Protein 1J72 (pdb70)

Nearest PDB structures (foldseek):
  1j72-assembly1_A  TM=1.003E+00  e=3.604E-77  Homo sapiens
  5a1k-assembly2_B  TM=3.185E-01  e=2.369E-41  Homo sapiens
  2fgh-assembly1_A  TM=3.179E-01  e=1.550E-40  Equus caballus
  6jeg-assembly1_A  TM=3.210E-01  e=2.517E-40  Homo sapiens
  6jeg-assembly1_B  TM=3.141E-01  e=1.750E-40  Homo sapiens

Secondary structure (DSSP, 8-state):
---STTSSSEEEEEEE-SSSEEEP-TTTTTEEETTSEEEEEEE-SSS-EEEEEEE-TTS-HHHHHHHHHHHHHHHHHTTT-SEEEEEETTS--HHHHTT-SS--EEE-SS--TT---------EEEEEEEEE-SSS-EEEEE-SSGGG-BTTSEEEEEETTEEEEEE-TT--HHHHHHHHHHHHHHHTTS--SS-EEEEEETT---HHHHHHH-S--PPB-S--SS--TTSSSSS---EEEEEE-TTSS-EEEEEE-SSSBPGGG--TTSEEEEE-GGGSEEEEEE-TT--HHHHHHHHHHHHHHHHHHT--TT-EEEEEETT---TTT--BSTT--

Radius of gyration: 30.31 Å; Cα contacts (8 Å, |Δi|>4): 610; chains: 1; bounding box: 38×75×76 Å

InterPro domains:
  IPR007122 Villin/Gelsolin [PR00597] (38-54)
  IPR007122 Villin/Gelsolin [PR00597] (60-78)
  IPR007122 Villin/Gelsolin [PR00597] (93-113)
  IPR007122 Villin/Gelsolin [PR00597] (148-168)
  IPR007122 Villin/Gelsolin [PR00597] (213-232)
  IPR007122 Villin/Gelsolin [PTHR11977] (12-347)
  IPR007122 Villin/Gelsolin [SM00262] (19-113)
  IPR007122 Villin/Gelsolin [SM00262] (135-227)
  IPR007122 Villin/Gelsolin [SM00262] (252-347)
  IPR007123 Gelsolin-like domain [PF00626] (30-107)
  IPR007123 Gelsolin-like domain [PF00626] (147-221)
  IPR007123 Gelsolin-like domain [PF00626] (267-340)
  IPR029006 ADF-H/Gelsolin-like domain superfamily [G3DSA:3.40.20.10] (1-119)
  IPR029006 ADF-H/Gelsolin-like domain superfamily [G3DSA:3.40.20.10] (133-238)
  IPR029006 ADF-H/Gelsolin-like domain superfamily [G3DSA:3.40.20.10] (241-348)

Foldseek 3Di:
DAVPCLLPAAKWKFWCDQLDTHTDDPVPPQEEELQTKMWMWGDRNVGAIATEIEHRPNHDVCSSVSSVVVSCVVCVVVPVRYDYYYAYPPRGDPVVQVSPPVGHHYHYDDDDPPDDDDDDADAAEKWKWWWDDPPDIDTDTDFLELQPDAQATWMWICRDQEIETEHHPNYDPSRLVVSQVVRVCCCPVVDHDGHDYYYHYHPRDDPVSCVRHNDDDDHHHDDDDDDPVPDVAPDAWKWKWKWDCVVVGTYIGGNHGDQAAAPVPDDQQTKMWTDPLAPAAIEIEHHPNYDDVRRVVSVVVSQVCCVVVVRPNPGDYHYAYPPRDDPVNNSHDPPPD

Structure (mmCIF, N/CA/C/O backbone):
data_1J72
#
_entry.id   1J72
#
_cell.length_a   206.623
_cell.length_b   206.623
_cell.length_c   56.174
_cell.angle_alpha   90.00
_cell.angle_beta   90.00
_cell.angle_gamma   120.00
#
_symmetry.space_group_name_H-M   'P 63 2 2'
#
loop_
_entity.id
_entity.type
_entity.pdbx_description
1 polymer 'Macrophage capping protein'
2 water water
#
loop_
_atom_site.group_PDB
_atom_site.id
_atom_site.type_symbol
_atom_site.label_atom_id
_atom_site.label_alt_id
_atom_site.label_comp_id
_atom_site.label_asym_id
_atom_site.label_entity_id
_atom_site.label_seq_id
_atom_site.pdbx_PDB_ins_code
_atom_site.Cartn_x
_atom_site.Cartn_y
_atom_site.Cartn_z
_atom_site.occupancy
_atom_site.B_iso_or_equiv
_atom_site.auth_seq_id
_atom_site.auth_comp_id
_atom_site.auth_asym_id
_atom_site.auth_atom_id
_atom_site.pdbx_PDB_model_num
ATOM 1 N N . PRO A 1 11 ? -48.073 85.095 -7.403 1.00 94.65 11 PRO A N 1
ATOM 2 C CA . PRO A 1 11 ? -47.228 85.296 -6.245 1.00 90.44 11 PRO A CA 1
ATOM 3 C C . PRO A 1 11 ? -45.880 85.736 -6.651 1.00 92.60 11 PRO A C 1
ATOM 4 O O . PRO A 1 11 ? -44.973 85.853 -5.781 1.00 88.14 11 PRO A O 1
ATOM 8 N N . PHE A 1 12 ? -45.885 86.022 -7.964 1.00 98.11 12 PHE A N 1
ATOM 9 C CA . PHE A 1 12 ? -44.519 86.391 -8.360 1.00 100.44 12 PHE A CA 1
ATOM 10 C C . PHE A 1 12 ? -44.489 87.870 -8.689 1.00 109.05 12 PHE A C 1
ATOM 11 O O . PHE A 1 12 ? -45.566 88.469 -8.866 1.00 110.56 12 PHE A O 1
ATOM 19 N N . PRO A 1 13 ? -43.271 88.490 -8.774 1.00 113.65 13 PRO A N 1
ATOM 20 C CA . PRO A 1 13 ? -43.226 89.929 -9.107 1.00 113.13 13 PRO A CA 1
ATOM 21 C C . PRO A 1 13 ? -43.998 90.253 -10.427 1.00 113.65 13 PRO A C 1
ATOM 22 O O . PRO A 1 13 ? -43.970 91.417 -10.893 1.00 113.65 13 PRO A O 1
ATOM 26 N N . GLY A 1 14 ? -44.667 89.231 -11.010 1.00 113.65 14 GLY A N 1
ATOM 27 C CA . GLY A 1 14 ? -45.506 89.364 -12.212 1.00 112.72 14 GLY A CA 1
ATOM 28 C C . GLY A 1 14 ? -44.965 89.662 -13.621 1.00 111.28 14 GLY A C 1
ATOM 29 O O . GLY A 1 14 ? -45.439 89.075 -14.608 1.00 106.61 14 GLY A O 1
ATOM 30 N N . SER A 1 15 ? -44.005 90.590 -13.718 1.00 106.13 15 SER A N 1
ATOM 31 C CA . SER A 1 15 ? -43.393 91.001 -14.995 1.00 102.84 15 SER A CA 1
ATOM 32 C C . SER A 1 15 ? -42.415 89.948 -15.529 1.00 101.46 15 SER A C 1
ATOM 33 O O . SER A 1 15 ? -41.457 90.260 -16.233 1.00 97.67 15 SER A O 1
ATOM 36 N N . VAL A 1 16 ? -42.696 88.697 -15.187 1.00 103.25 16 VAL A N 1
ATOM 37 C CA . VAL A 1 16 ? -41.880 87.557 -15.577 1.00 104.65 16 VAL A CA 1
ATOM 38 C C . VAL A 1 16 ? -41.875 87.308 -17.083 1.00 108.94 16 VAL A C 1
ATOM 39 O O . VAL A 1 16 ? -40.876 86.840 -17.627 1.00 113.27 16 VAL A O 1
ATOM 43 N N . GLN A 1 17 ? -42.998 87.594 -17.749 1.00 113.65 17 GLN A N 1
ATOM 44 C CA . GLN A 1 17 ? -43.085 87.410 -19.195 1.00 113.65 17 GLN A CA 1
ATOM 45 C C . GLN A 1 17 ? -42.019 88.319 -19.820 1.00 113.65 17 GLN A C 1
ATOM 46 O O . GLN A 1 17 ? -41.396 87.935 -20.814 1.00 113.65 17 GLN A O 1
ATOM 48 N N . ASP A 1 18 ? -41.796 89.496 -19.208 1.00 109.60 18 ASP A N 1
ATOM 49 C CA . ASP A 1 18 ? -40.792 90.457 -19.682 1.00 105.32 18 ASP A CA 1
ATOM 50 C C . ASP A 1 18 ? -39.553 89.689 -20.184 1.00 105.81 18 ASP A C 1
ATOM 51 O O . ASP A 1 18 ? -39.265 88.557 -19.766 1.00 112.57 18 ASP A O 1
ATOM 53 N N . PRO A 1 19 ? -38.802 90.294 -21.093 1.00 103.46 19 PRO A N 1
ATOM 54 C CA . PRO A 1 19 ? -37.612 89.650 -21.652 1.00 101.56 19 PRO A CA 1
ATOM 55 C C . PRO A 1 19 ? -36.460 89.348 -20.731 1.00 92.89 19 PRO A C 1
ATOM 56 O O . PRO A 1 19 ? -36.288 89.990 -19.686 1.00 89.70 19 PRO A O 1
ATOM 60 N N . GLY A 1 20 ? -35.675 88.358 -21.136 1.00 88.54 20 GLY A N 1
ATOM 61 C CA . GLY A 1 20 ? -34.471 88.031 -20.403 1.00 92.48 20 GLY A CA 1
ATOM 62 C C . GLY A 1 20 ? -34.405 86.915 -19.379 1.00 95.54 20 GLY A C 1
ATOM 63 O O . GLY A 1 20 ? -35.023 85.858 -19.508 1.00 97.55 20 GLY A O 1
ATOM 64 N N . LEU A 1 21 ? -33.587 87.197 -18.364 1.00 98.96 21 LEU A N 1
ATOM 65 C CA . LEU A 1 21 ? -33.314 86.303 -17.238 1.00 92.54 21 LEU A CA 1
ATOM 66 C C . LEU A 1 21 ? -33.863 86.897 -15.945 1.00 87.50 21 LEU A C 1
ATOM 67 O O . LEU A 1 21 ? -33.685 88.094 -15.668 1.00 82.09 21 LEU A O 1
ATOM 72 N N . HIS A 1 22 ? -34.529 86.044 -15.168 1.00 87.01 22 HIS A N 1
ATOM 73 C CA . HIS A 1 22 ? -35.099 86.450 -13.886 1.00 80.81 22 HIS A CA 1
ATOM 74 C C . HIS A 1 22 ? -34.598 85.499 -12.820 1.00 77.97 22 HIS A C 1
ATOM 75 O O . HIS A 1 22 ? -34.547 84.273 -13.035 1.00 71.93 22 HIS A O 1
ATOM 82 N N . VAL A 1 23 ? -34.218 86.080 -11.678 1.00 72.05 23 VAL A N 1
ATOM 83 C CA . VAL A 1 23 ? -33.712 85.302 -10.549 1.00 73.11 23 VAL A CA 1
ATOM 84 C C . VAL A 1 23 ? -34.458 85.654 -9.270 1.00 74.21 23 VAL A C 1
ATOM 85 O O . VAL A 1 23 ? -34.729 86.831 -8.987 1.00 80.01 23 VAL A O 1
ATOM 89 N N . TRP A 1 24 ? -34.799 84.605 -8.528 1.00 71.06 24 TRP A N 1
ATOM 90 C CA . TRP A 1 24 ? -35.498 84.732 -7.264 1.00 62.45 24 TRP A CA 1
ATOM 91 C C . TRP A 1 24 ? -34.929 83.744 -6.256 1.00 64.62 24 TRP A C 1
ATOM 92 O O . TRP A 1 24 ? -34.657 82.578 -6.561 1.00 54.61 24 TRP A O 1
ATOM 103 N N . ARG A 1 25 ? -34.778 84.226 -5.038 1.00 63.05 25 ARG A N 1
ATOM 104 C CA . ARG A 1 25 ? -34.302 83.392 -3.960 1.00 58.84 25 ARG A CA 1
ATOM 105 C C . ARG A 1 25 ? -35.539 83.013 -3.162 1.00 51.68 25 ARG A C 1
ATOM 106 O O . ARG A 1 25 ? -36.208 83.896 -2.624 1.00 41.90 25 ARG A O 1
ATOM 114 N N . VAL A 1 26 ? -35.888 81.727 -3.117 1.00 48.09 26 VAL A N 1
ATOM 115 C CA . VAL A 1 26 ? -37.048 81.292 -2.305 1.00 55.77 26 VAL A CA 1
ATOM 116 C C . VAL A 1 26 ? -36.678 81.624 -0.842 1.00 61.78 26 VAL A C 1
ATOM 117 O O . VAL A 1 26 ? -35.741 81.044 -0.279 1.00 64.99 26 VAL A O 1
ATOM 121 N N . GLU A 1 27 ? -37.376 82.590 -0.243 1.00 65.89 27 GLU A N 1
ATOM 122 C CA . GLU A 1 27 ? -37.082 82.949 1.128 1.00 63.64 27 GLU A CA 1
ATOM 123 C C . GLU A 1 27 ? -37.906 81.960 1.893 1.00 65.32 27 GLU A C 1
ATOM 124 O O . GLU A 1 27 ? -37.649 80.757 1.819 1.00 81.19 27 GLU A O 1
ATOM 130 N N . LYS A 1 28 ? -38.916 82.427 2.606 1.00 56.62 28 LYS A N 1
ATOM 131 C CA . LYS A 1 28 ? -39.715 81.473 3.353 1.00 66.70 28 LYS A CA 1
ATOM 132 C C . LYS A 1 28 ? -40.428 80.656 2.284 1.00 63.18 28 LYS A C 1
ATOM 133 O O . LYS A 1 28 ? -39.958 79.598 1.824 1.00 58.70 28 LYS A O 1
ATOM 135 N N . LEU A 1 29 ? -41.561 81.192 1.873 1.00 62.70 29 LEU A N 1
ATOM 136 C CA . LEU A 1 29 ? -42.361 80.559 0.856 1.00 67.26 29 LEU A CA 1
ATOM 137 C C . LEU A 1 29 ? -42.536 81.605 -0.220 1.00 72.61 29 LEU A C 1
ATOM 138 O O . LEU A 1 29 ? -43.180 81.380 -1.236 1.00 71.06 29 LEU A O 1
ATOM 143 N N . LYS A 1 30 ? -41.920 82.753 0.021 1.00 80.87 30 LYS A N 1
ATOM 144 C CA . LYS A 1 30 ? -42.025 83.865 -0.888 1.00 76.69 30 LYS A CA 1
ATOM 145 C C . LYS A 1 30 ? -40.821 83.964 -1.805 1.00 74.22 30 LYS A C 1
ATOM 146 O O . LYS A 1 30 ? -39.698 83.984 -1.325 1.00 79.56 30 LYS A O 1
ATOM 148 N N . PRO A 1 31 ? -41.042 83.978 -3.131 1.00 70.60 31 PRO A N 1
ATOM 149 C CA . PRO A 1 31 ? -39.957 84.095 -4.118 1.00 64.51 31 PRO A CA 1
ATOM 150 C C . PRO A 1 31 ? -39.555 85.574 -4.136 1.00 62.49 31 PRO A C 1
ATOM 151 O O . PRO A 1 31 ? -40.347 86.409 -4.572 1.00 54.37 31 PRO A O 1
ATOM 155 N N . VAL A 1 32 ? -38.352 85.896 -3.647 1.00 64.75 32 VAL A N 1
ATOM 156 C CA . VAL A 1 32 ? -37.858 87.282 -3.619 1.00 63.87 32 VAL A CA 1
ATOM 157 C C . VAL A 1 32 ? -36.925 87.539 -4.798 1.00 65.40 32 VAL A C 1
ATOM 158 O O . VAL A 1 32 ? -35.965 86.795 -5.024 1.00 62.70 32 VAL A O 1
ATOM 162 N N . PRO A 1 33 ? -37.205 88.597 -5.571 1.00 67.53 33 PRO A N 1
ATOM 163 C CA . PRO A 1 33 ? -36.380 88.934 -6.734 1.00 66.92 33 PRO A CA 1
ATOM 164 C C . PRO A 1 33 ? -34.965 89.238 -6.298 1.00 64.91 33 PRO A C 1
ATOM 165 O O . PRO A 1 33 ? -34.737 90.082 -5.416 1.00 64.96 33 PRO A O 1
ATOM 169 N N . VAL A 1 34 ? -34.012 88.536 -6.906 1.00 66.91 34 VAL A N 1
ATOM 170 C CA . VAL A 1 34 ? -32.602 88.735 -6.570 1.00 62.77 34 VAL A CA 1
ATOM 171 C C . VAL A 1 34 ? -32.118 90.056 -7.166 1.00 68.84 34 VAL A C 1
ATOM 172 O O . VAL A 1 34 ? -32.279 90.299 -8.379 1.00 67.44 34 VAL A O 1
ATOM 176 N N . ALA A 1 35 ? -31.548 90.895 -6.292 1.00 80.25 35 ALA A N 1
ATOM 177 C CA . ALA A 1 35 ? -31.021 92.202 -6.648 1.00 89.45 35 ALA A CA 1
ATOM 178 C C . ALA A 1 35 ? -30.195 92.105 -7.943 1.00 96.32 35 ALA A C 1
ATOM 179 O O . ALA A 1 35 ? -29.139 91.466 -7.960 1.00 97.60 35 ALA A O 1
ATOM 181 N N . GLN A 1 36 ? -30.693 92.728 -9.018 1.00 101.35 36 GLN A N 1
ATOM 182 C CA . GLN A 1 36 ? -30.045 92.728 -10.342 1.00 107.09 36 GLN A CA 1
ATOM 183 C C . GLN A 1 36 ? -28.489 92.738 -10.322 1.00 107.93 36 GLN A C 1
ATOM 184 O O . GLN A 1 36 ? -27.838 92.022 -11.107 1.00 110.93 36 GLN A O 1
ATOM 186 N N . GLU A 1 37 ? -27.899 93.549 -9.436 1.00 103.27 37 GLU A N 1
ATOM 187 C CA . GLU A 1 37 ? -26.447 93.639 -9.298 1.00 96.00 37 GLU A CA 1
ATOM 188 C C . GLU A 1 37 ? -25.964 92.254 -8.894 1.00 99.60 37 GLU A C 1
ATOM 189 O O . GLU A 1 37 ? -25.314 91.554 -9.666 1.00 102.48 37 GLU A O 1
ATOM 191 N N . ASN A 1 38 ? -26.346 91.870 -7.683 1.00 102.45 38 ASN A N 1
ATOM 192 C CA . ASN A 1 38 ? -26.003 90.597 -7.049 1.00 96.33 38 ASN A CA 1
ATOM 193 C C . ASN A 1 38 ? -26.233 89.266 -7.750 1.00 85.62 38 ASN A C 1
ATOM 194 O O . ASN A 1 38 ? -25.763 88.241 -7.262 1.00 95.55 38 ASN A O 1
ATOM 199 N N . GLN A 1 39 ? -26.949 89.250 -8.866 1.00 74.61 39 GLN A N 1
ATOM 200 C CA . GLN A 1 39 ? -27.212 87.976 -9.553 1.00 64.43 39 GLN A CA 1
ATOM 201 C C . GLN A 1 39 ? -25.901 87.229 -9.856 1.00 54.39 39 GLN A C 1
ATOM 202 O O . GLN A 1 39 ? -24.883 87.859 -10.161 1.00 58.58 39 GLN A O 1
ATOM 208 N N . GLY A 1 40 ? -25.922 85.896 -9.759 1.00 49.13 40 GLY A N 1
ATOM 209 C CA . GLY A 1 40 ? -24.710 85.123 -10.007 1.00 59.75 40 GLY A CA 1
ATOM 210 C C . GLY A 1 40 ? -24.009 84.656 -8.729 1.00 72.22 40 GLY A C 1
ATOM 211 O O . GLY A 1 40 ? -23.039 83.877 -8.785 1.00 67.64 40 GLY A O 1
ATOM 212 N N . VAL A 1 41 ? -24.482 85.182 -7.591 1.00 71.68 41 VAL A N 1
ATOM 213 C CA . VAL A 1 41 ? -24.002 84.819 -6.257 1.00 61.04 41 VAL A CA 1
ATOM 214 C C . VAL A 1 41 ? -25.231 84.152 -5.652 1.00 57.91 41 VAL A C 1
ATOM 215 O O . VAL A 1 41 ? -26.322 84.739 -5.602 1.00 60.16 41 VAL A O 1
ATOM 219 N N . PHE A 1 42 ? -25.046 82.903 -5.243 1.00 48.87 42 PHE A N 1
ATOM 220 C CA . PHE A 1 42 ? -26.110 82.093 -4.681 1.00 50.79 42 PHE A CA 1
ATOM 221 C C . PHE A 1 42 ? -25.781 81.680 -3.257 1.00 49.31 42 PHE A C 1
ATOM 222 O O . PHE A 1 42 ? -24.729 81.109 -3.040 1.00 40.79 42 PHE A O 1
ATOM 230 N N . PHE A 1 43 ? -26.661 81.963 -2.296 1.00 35.81 43 PHE A N 1
ATOM 231 C CA . PHE A 1 43 ? -26.447 81.544 -0.916 1.00 40.57 43 PHE A CA 1
ATOM 232 C C . PHE A 1 43 ? -26.790 80.030 -0.849 1.00 27.62 43 PHE A C 1
ATOM 233 O O . PHE A 1 43 ? -27.898 79.614 -1.113 1.00 41.24 43 PHE A O 1
ATOM 241 N N . SER A 1 44 ? -25.836 79.201 -0.490 1.00 27.89 44 SER A N 1
ATOM 242 C CA . SER A 1 44 ? -26.065 77.763 -0.454 1.00 31.82 44 SER A CA 1
ATOM 243 C C . SER A 1 44 ? -27.074 77.264 0.576 1.00 36.15 44 SER A C 1
ATOM 244 O O . SER A 1 44 ? -27.332 76.068 0.655 1.00 40.92 44 SER A O 1
ATOM 247 N N . GLY A 1 45 ? -27.648 78.147 1.373 1.00 49.29 45 GLY A N 1
ATOM 248 C CA . GLY A 1 45 ? -28.597 77.671 2.359 1.00 53.45 45 GLY A CA 1
ATOM 249 C C . GLY A 1 45 ? -29.979 77.733 1.768 1.00 57.54 45 GLY A C 1
ATOM 250 O O . GLY A 1 45 ? -30.908 77.156 2.304 1.00 70.10 45 GLY A O 1
ATOM 251 N N . ASP A 1 46 ? -30.105 78.433 0.649 1.00 56.65 46 ASP A N 1
ATOM 252 C CA . ASP A 1 46 ? -31.372 78.590 -0.027 1.00 56.89 46 ASP A CA 1
ATOM 253 C C . ASP A 1 46 ? -31.472 77.875 -1.348 1.00 60.44 46 ASP A C 1
ATOM 254 O O . ASP A 1 46 ? -30.537 77.214 -1.796 1.00 60.95 46 ASP A O 1
ATOM 259 N N . SER A 1 47 ? -32.648 78.006 -1.958 1.00 54.21 47 SER A N 1
ATOM 260 C CA . SER A 1 47 ? -32.919 77.445 -3.277 1.00 47.38 47 SER A CA 1
ATOM 261 C C . SER A 1 47 ? -33.423 78.624 -4.072 1.00 46.27 47 SER A C 1
ATOM 262 O O . SER A 1 47 ? -34.010 79.561 -3.521 1.00 47.44 47 SER A O 1
ATOM 265 N N . TYR A 1 48 ? -33.165 78.577 -5.371 1.00 49.43 48 TYR A N 1
ATOM 266 C CA . TYR A 1 48 ? -33.530 79.662 -6.260 1.00 46.50 48 TYR A CA 1
ATOM 267 C C . TYR A 1 48 ? -34.311 79.273 -7.519 1.00 46.70 48 TYR A C 1
ATOM 268 O O . TYR A 1 48 ? -34.240 78.139 -8.016 1.00 53.82 48 TYR A O 1
ATOM 277 N N . LEU A 1 49 ? -35.023 80.256 -8.055 1.00 48.05 49 LEU A N 1
ATOM 278 C CA . LEU A 1 49 ? -35.752 80.051 -9.284 1.00 48.66 49 LEU A CA 1
ATOM 279 C C . LEU A 1 49 ? -35.181 81.054 -10.259 1.00 58.49 49 LEU A C 1
ATOM 280 O O . LEU A 1 49 ? -35.334 82.271 -10.104 1.00 54.94 49 LEU A O 1
ATOM 285 N N . VAL A 1 50 ? -34.487 80.523 -11.254 1.00 63.27 50 VAL A N 1
ATOM 286 C CA . VAL A 1 50 ? -33.861 81.350 -12.280 1.00 64.63 50 VAL A CA 1
ATOM 287 C C . VAL A 1 50 ? -34.520 80.996 -13.615 1.00 62.38 50 VAL A C 1
ATOM 288 O O . VAL A 1 50 ? -34.485 79.834 -14.092 1.00 55.37 50 VAL A O 1
ATOM 292 N N . LEU A 1 51 ? -35.159 82.013 -14.183 1.00 63.06 51 LEU A N 1
ATOM 293 C CA . LEU A 1 51 ? -35.902 81.849 -15.415 1.00 80.37 51 LEU A CA 1
ATOM 294 C C . LEU A 1 51 ? -35.319 82.590 -16.569 1.00 90.70 51 LEU A C 1
ATOM 295 O O . LEU A 1 51 ? -35.297 83.827 -16.568 1.00 94.60 51 LEU A O 1
ATOM 300 N N . HIS A 1 52 ? -34.872 81.832 -17.565 1.00 93.94 52 HIS A N 1
ATOM 301 C CA . HIS A 1 52 ? -34.333 82.458 -18.757 1.00 96.42 52 HIS A CA 1
ATOM 302 C C . HIS A 1 52 ? -35.183 82.229 -19.964 1.00 92.92 52 HIS A C 1
ATOM 303 O O . HIS A 1 52 ? -35.335 81.100 -20.435 1.00 93.96 52 HIS A O 1
ATOM 310 N N . ASN A 1 53 ? -35.714 83.320 -20.477 1.00 92.49 53 ASN A N 1
ATOM 311 C CA . ASN A 1 53 ? -36.512 83.228 -21.654 1.00 99.06 53 ASN A CA 1
ATOM 312 C C . ASN A 1 53 ? -36.067 84.281 -22.640 1.00 103.18 53 ASN A C 1
ATOM 313 O O . ASN A 1 53 ? -35.872 85.449 -22.288 1.00 101.33 53 ASN A O 1
ATOM 318 N N . GLY A 1 54 ? -35.829 83.829 -23.866 1.00 107.96 54 GLY A N 1
ATOM 319 C CA . GLY A 1 54 ? -35.443 84.729 -24.934 1.00 113.65 54 GLY A CA 1
ATOM 320 C C . GLY A 1 54 ? -36.706 84.838 -25.767 1.00 113.65 54 GLY A C 1
ATOM 321 O O . GLY A 1 54 ? -36.666 84.517 -26.964 1.00 111.11 54 GLY A O 1
ATOM 322 N N . PRO A 1 55 ? -37.828 85.335 -25.162 1.00 113.65 55 PRO A N 1
ATOM 323 C CA . PRO A 1 55 ? -39.183 85.533 -25.711 1.00 113.65 55 PRO A CA 1
ATOM 324 C C . PRO A 1 55 ? -39.549 84.886 -27.065 1.00 113.65 55 PRO A C 1
ATOM 325 O O . PRO A 1 55 ? -40.316 83.897 -27.101 1.00 113.65 55 PRO A O 1
ATOM 329 N N . GLU A 1 56 ? -39.039 85.435 -28.168 1.00 113.65 56 GLU A N 1
ATOM 330 C CA . GLU A 1 56 ? -39.316 84.841 -29.473 1.00 113.65 56 GLU A CA 1
ATOM 331 C C . GLU A 1 56 ? -38.468 83.559 -29.566 1.00 113.65 56 GLU A C 1
ATOM 332 O O . GLU A 1 56 ? -38.193 83.051 -30.658 1.00 113.65 56 GLU A O 1
ATOM 334 N N . GLU A 1 57 ? -38.055 83.069 -28.391 1.00 113.65 57 GLU A N 1
ATOM 335 C CA . GLU A 1 57 ? -37.269 81.843 -28.225 1.00 113.65 57 GLU A CA 1
ATOM 336 C C . GLU A 1 57 ? -37.961 81.000 -27.122 1.00 111.64 57 GLU A C 1
ATOM 337 O O . GLU A 1 57 ? -39.104 81.297 -26.713 1.00 106.53 57 GLU A O 1
ATOM 339 N N . VAL A 1 58 ? -37.272 79.956 -26.645 1.00 113.01 58 VAL A N 1
ATOM 340 C CA . VAL A 1 58 ? -37.804 79.065 -25.600 1.00 110.76 58 VAL A CA 1
ATOM 341 C C . VAL A 1 58 ? -37.509 79.561 -24.166 1.00 105.53 58 VAL A C 1
ATOM 342 O O . VAL A 1 58 ? -36.490 80.223 -23.919 1.00 113.65 58 VAL A O 1
ATOM 346 N N . SER A 1 59 ? -38.394 79.233 -23.228 1.00 93.58 59 SER A N 1
ATOM 347 C CA . SER A 1 59 ? -38.195 79.631 -21.847 1.00 82.73 59 SER A CA 1
ATOM 348 C C . SER A 1 59 ? -37.693 78.462 -21.033 1.00 84.15 59 SER A C 1
ATOM 349 O O . SER A 1 59 ? -38.086 77.311 -21.261 1.00 81.21 59 SER A O 1
ATOM 352 N N . HIS A 1 60 ? -36.810 78.765 -20.088 1.00 85.50 60 HIS A N 1
ATOM 353 C CA . HIS A 1 60 ? -36.284 77.746 -19.198 1.00 89.84 60 HIS A CA 1
ATOM 354 C C . HIS A 1 60 ? -36.316 78.173 -17.757 1.00 90.26 60 HIS A C 1
ATOM 355 O O . HIS A 1 60 ? -35.675 79.147 -17.359 1.00 93.51 60 HIS A O 1
ATOM 362 N N . LEU A 1 61 ? -37.080 77.422 -16.982 1.00 82.65 61 LEU A N 1
ATOM 363 C CA . LEU A 1 61 ? -37.199 77.676 -15.573 1.00 69.15 61 LEU A CA 1
ATOM 364 C C . LEU A 1 61 ? -36.283 76.672 -14.938 1.00 69.87 61 LEU A C 1
ATOM 365 O O . LEU A 1 61 ? -36.425 75.464 -15.130 1.00 61.59 61 LEU A O 1
ATOM 370 N N . HIS A 1 62 ? -35.311 77.194 -14.210 1.00 72.41 62 HIS A N 1
ATOM 371 C CA . HIS A 1 62 ? -34.344 76.366 -13.541 1.00 69.94 62 HIS A CA 1
ATOM 372 C C . HIS A 1 62 ? -34.509 76.486 -12.062 1.00 70.90 62 HIS A C 1
ATOM 373 O O . HIS A 1 62 ? -34.635 77.583 -11.508 1.00 70.06 62 HIS A O 1
ATOM 380 N N . LEU A 1 63 ? -34.462 75.336 -11.423 1.00 64.94 63 LEU A N 1
ATOM 381 C CA . LEU A 1 63 ? -34.602 75.280 -9.995 1.00 65.84 63 LEU A CA 1
ATOM 382 C C . LEU A 1 63 ? -33.212 75.080 -9.395 1.00 70.84 63 LEU A C 1
ATOM 383 O O . LEU A 1 63 ? -32.651 73.983 -9.464 1.00 72.78 63 LEU A O 1
ATOM 388 N N . TRP A 1 64 ? -32.638 76.132 -8.822 1.00 70.30 64 TRP A N 1
ATOM 389 C CA . TRP A 1 64 ? -31.311 75.990 -8.241 1.00 67.94 64 TRP A CA 1
ATOM 390 C C . TRP A 1 64 ? -31.431 75.567 -6.786 1.00 66.62 64 TRP A C 1
ATOM 391 O O . TRP A 1 64 ? -32.109 76.203 -5.989 1.00 75.15 64 TRP A O 1
ATOM 402 N N . ILE A 1 65 ? -30.758 74.481 -6.450 1.00 56.26 65 ILE A N 1
ATOM 403 C CA . ILE A 1 65 ? -30.807 73.940 -5.100 1.00 61.18 65 ILE A CA 1
ATOM 404 C C . ILE A 1 65 ? -29.558 74.191 -4.285 1.00 67.23 65 ILE A C 1
ATOM 405 O O . ILE A 1 65 ? -28.488 73.680 -4.601 1.00 71.71 65 ILE A O 1
ATOM 410 N N . GLY A 1 66 ? -29.698 74.959 -3.214 1.00 61.16 66 GLY A N 1
ATOM 411 C CA . GLY A 1 66 ? -28.554 75.214 -2.365 1.00 61.99 66 GLY A CA 1
ATOM 412 C C . GLY A 1 66 ? -28.116 73.934 -1.674 1.00 59.41 66 GLY A C 1
ATOM 413 O O . GLY A 1 66 ? -28.945 73.160 -1.185 1.00 61.46 66 GLY A O 1
ATOM 414 N N . GLN A 1 67 ? -26.805 73.711 -1.624 1.00 57.95 67 GLN A N 1
ATOM 415 C CA . GLN A 1 67 ? -26.251 72.518 -0.990 1.00 62.49 67 GLN A CA 1
ATOM 416 C C . GLN A 1 67 ? -26.677 72.419 0.478 1.00 63.11 67 GLN A C 1
ATOM 417 O O . GLN A 1 67 ? -26.916 71.328 0.987 1.00 62.71 67 GLN A O 1
ATOM 423 N N . GLN A 1 68 ? -26.762 73.580 1.131 1.00 69.52 68 GLN A N 1
ATOM 424 C CA . GLN A 1 68 ? -27.162 73.708 2.541 1.00 78.96 68 GLN A CA 1
ATOM 425 C C . GLN A 1 68 ? -28.660 73.988 2.658 1.00 76.75 68 GLN A C 1
ATOM 426 O O . GLN A 1 68 ? -29.148 74.380 3.715 1.00 81.18 68 GLN A O 1
ATOM 432 N N . SER A 1 69 ? -29.383 73.791 1.561 1.00 78.19 69 SER A N 1
ATOM 433 C CA . SER A 1 69 ? -30.818 74.002 1.559 1.00 77.63 69 SER A CA 1
ATOM 434 C C . SER A 1 69 ? -31.424 72.695 2.048 1.00 73.97 69 SER A C 1
ATOM 435 O O . SER A 1 69 ? -31.048 71.614 1.580 1.00 85.38 69 SER A O 1
ATOM 438 N N . SER A 1 70 ? -32.334 72.804 3.022 1.00 71.56 70 SER A N 1
ATOM 439 C CA . SER A 1 70 ? -33.021 71.643 3.614 1.00 66.87 70 SER A CA 1
ATOM 440 C C . SER A 1 70 ? -33.783 70.969 2.504 1.00 63.59 70 SER A C 1
ATOM 441 O O . SER A 1 70 ? -34.225 71.644 1.588 1.00 66.39 70 SER A O 1
ATOM 444 N N . ARG A 1 71 ? -33.967 69.653 2.564 1.00 70.88 71 ARG A N 1
ATOM 445 C CA . ARG A 1 71 ? -34.688 69.008 1.466 1.00 77.94 71 ARG A CA 1
ATOM 446 C C . ARG A 1 71 ? -36.024 69.691 1.215 1.00 81.10 71 ARG A C 1
ATOM 447 O O . ARG A 1 71 ? -36.239 70.280 0.160 1.00 103.87 71 ARG A O 1
ATOM 455 N N . ASP A 1 72 ? -36.928 69.650 2.174 1.00 61.71 72 ASP A N 1
ATOM 456 C CA . ASP A 1 72 ? -38.175 70.286 1.910 1.00 63.95 72 ASP A CA 1
ATOM 457 C C . ASP A 1 72 ? -38.119 71.800 1.646 1.00 65.88 72 ASP A C 1
ATOM 458 O O . ASP A 1 72 ? -39.032 72.331 1.032 1.00 77.48 72 ASP A O 1
ATOM 463 N N . GLU A 1 73 ? -37.068 72.513 2.055 1.00 62.74 73 GLU A N 1
ATOM 464 C CA . GLU A 1 73 ? -37.007 73.959 1.734 1.00 68.61 73 GLU A CA 1
ATOM 465 C C . GLU A 1 73 ? -36.866 74.077 0.207 1.00 72.12 73 GLU A C 1
ATOM 466 O O . GLU A 1 73 ? -36.988 75.171 -0.376 1.00 78.62 73 GLU A O 1
ATOM 468 N N . GLN A 1 74 ? -36.610 72.910 -0.393 1.00 75.37 74 GLN A N 1
ATOM 469 C CA . GLN A 1 74 ? -36.425 72.701 -1.836 1.00 76.18 74 GLN A CA 1
ATOM 470 C C . GLN A 1 74 ? -37.756 72.316 -2.367 1.00 69.90 74 GLN A C 1
ATOM 471 O O . GLN A 1 74 ? -38.113 72.631 -3.492 1.00 80.93 74 GLN A O 1
ATOM 477 N N . GLY A 1 75 ? -38.475 71.582 -1.535 1.00 67.04 75 GLY A N 1
ATOM 478 C CA . GLY A 1 75 ? -39.793 71.172 -1.912 1.00 64.62 75 GLY A CA 1
ATOM 479 C C . GLY A 1 75 ? -40.639 72.399 -2.189 1.00 65.09 75 GLY A C 1
ATOM 480 O O . GLY A 1 75 ? -41.311 72.525 -3.217 1.00 76.89 75 GLY A O 1
ATOM 481 N N . ALA A 1 76 ? -40.592 73.324 -1.253 1.00 52.75 76 ALA A N 1
ATOM 482 C CA . ALA A 1 76 ? -41.365 74.529 -1.389 1.00 50.85 76 ALA A CA 1
ATOM 483 C C . ALA A 1 76 ? -41.019 75.241 -2.673 1.00 50.91 76 ALA A C 1
ATOM 484 O O . ALA A 1 76 ? -41.899 75.785 -3.333 1.00 56.59 76 ALA A O 1
ATOM 486 N N . CYS A 1 77 ? -39.730 75.238 -3.021 1.00 53.00 77 CYS A N 1
ATOM 487 C CA . CYS A 1 77 ? -39.256 75.913 -4.232 1.00 60.92 77 CYS A CA 1
ATOM 488 C C . CYS A 1 77 ? -39.799 75.225 -5.476 1.00 61.13 77 CYS A C 1
ATOM 489 O O . CYS A 1 77 ? -40.191 75.892 -6.443 1.00 57.84 77 CYS A O 1
ATOM 492 N N . ALA A 1 78 ? -39.805 73.888 -5.426 1.00 59.71 78 ALA A N 1
ATOM 493 C CA . ALA A 1 78 ? -40.318 73.026 -6.493 1.00 52.15 78 ALA A CA 1
ATOM 494 C C . ALA A 1 78 ? -41.764 73.411 -6.744 1.00 58.09 78 ALA A C 1
ATOM 495 O O . ALA A 1 78 ? -42.210 73.514 -7.884 1.00 75.28 78 ALA A O 1
ATOM 497 N N . VAL A 1 79 ? -42.483 73.616 -5.648 1.00 46.71 79 VAL A N 1
ATOM 498 C CA . VAL A 1 79 ? -43.861 74.011 -5.687 1.00 53.01 79 VAL A CA 1
ATOM 499 C C . VAL A 1 79 ? -43.994 75.392 -6.321 1.00 57.09 79 VAL A C 1
ATOM 500 O O . VAL A 1 79 ? -44.897 75.651 -7.104 1.00 66.04 79 VAL A O 1
ATOM 504 N N . LEU A 1 80 ? -43.074 76.273 -5.971 1.00 64.94 80 LEU A N 1
ATOM 505 C CA . LEU A 1 80 ? -43.055 77.626 -6.498 1.00 64.90 80 LEU A CA 1
ATOM 506 C C . LEU A 1 80 ? -42.731 77.568 -7.985 1.00 64.82 80 LEU A C 1
ATOM 507 O O . LEU A 1 80 ? -43.156 78.401 -8.767 1.00 62.23 80 LEU A O 1
ATOM 512 N N . ALA A 1 81 ? -41.935 76.579 -8.352 1.00 67.14 81 ALA A N 1
ATOM 513 C CA . ALA A 1 81 ? -41.553 76.386 -9.734 1.00 60.85 81 ALA A CA 1
ATOM 514 C C . ALA A 1 81 ? -42.829 76.306 -10.542 1.00 71.95 81 ALA A C 1
ATOM 515 O O . ALA A 1 81 ? -43.067 77.145 -11.402 1.00 81.92 81 ALA A O 1
ATOM 517 N N . VAL A 1 82 ? -43.653 75.290 -10.264 1.00 68.05 82 VAL A N 1
ATOM 518 C CA . VAL A 1 82 ? -44.940 75.123 -10.967 1.00 65.85 82 VAL A CA 1
ATOM 519 C C . VAL A 1 82 ? -45.877 76.317 -10.783 1.00 60.58 82 VAL A C 1
ATOM 520 O O . VAL A 1 82 ? -46.588 76.694 -11.691 1.00 66.11 82 VAL A O 1
ATOM 524 N N . GLN A 1 83 ? -45.906 76.909 -9.604 1.00 66.28 83 GLN A N 1
ATOM 525 C CA . GLN A 1 83 ? -46.732 78.096 -9.443 1.00 72.16 83 GLN A CA 1
ATOM 526 C C . GLN A 1 83 ? -46.341 79.008 -10.628 1.00 75.33 83 GLN A C 1
ATOM 527 O O . GLN A 1 83 ? -47.173 79.715 -11.186 1.00 71.21 83 GLN A O 1
ATOM 533 N N . LEU A 1 84 ? -45.054 78.969 -10.995 1.00 78.36 84 LEU A N 1
ATOM 534 C CA . LEU A 1 84 ? -44.497 79.779 -12.078 1.00 77.65 84 LEU A CA 1
ATOM 535 C C . LEU A 1 84 ? -44.753 79.158 -13.444 1.00 79.50 84 LEU A C 1
ATOM 536 O O . LEU A 1 84 ? -45.401 79.769 -14.282 1.00 74.56 84 LEU A O 1
ATOM 541 N N . ASP A 1 85 ? -44.238 77.949 -13.669 1.00 83.03 85 ASP A N 1
ATOM 542 C CA . ASP A 1 85 ? -44.439 77.235 -14.939 1.00 80.61 85 ASP A CA 1
ATOM 543 C C . ASP A 1 85 ? -45.917 77.322 -15.360 1.00 83.98 85 ASP A C 1
ATOM 544 O O . ASP A 1 85 ? -46.229 77.514 -16.533 1.00 86.59 85 ASP A O 1
ATOM 549 N N . ASP A 1 86 ? -46.814 77.168 -14.387 1.00 86.71 86 ASP A N 1
ATOM 550 C CA . ASP A 1 86 ? -48.255 77.236 -14.610 1.00 85.44 86 ASP A CA 1
ATOM 551 C C . ASP A 1 86 ? -48.594 78.636 -15.122 1.00 84.85 86 ASP A C 1
ATOM 552 O O . ASP A 1 86 ? -49.151 78.771 -16.203 1.00 90.15 86 ASP A O 1
ATOM 557 N N . TYR A 1 87 ? -48.253 79.668 -14.346 1.00 84.19 87 TYR A N 1
ATOM 558 C CA . TYR A 1 87 ? -48.524 81.064 -14.718 1.00 83.01 87 TYR A CA 1
ATOM 559 C C . TYR A 1 87 ? -47.969 81.399 -16.111 1.00 84.75 87 TYR A C 1
ATOM 560 O O . TYR A 1 87 ? -48.301 82.428 -16.711 1.00 85.73 87 TYR A O 1
ATOM 569 N N . LEU A 1 88 ? -47.124 80.510 -16.621 1.00 85.19 88 LEU A N 1
ATOM 570 C CA . LEU A 1 88 ? -46.519 80.677 -17.942 1.00 86.66 88 LEU A CA 1
ATOM 571 C C . LEU A 1 88 ? -47.021 79.606 -18.922 1.00 90.92 88 LEU A C 1
ATOM 572 O O . LEU A 1 88 ? -46.427 79.401 -19.983 1.00 102.69 88 LEU A O 1
ATOM 577 N N . GLY A 1 89 ? -48.096 78.914 -18.548 1.00 85.94 89 GLY A N 1
ATOM 578 C CA . GLY A 1 89 ? -48.685 77.889 -19.399 1.00 84.76 89 GLY A CA 1
ATOM 579 C C . GLY A 1 89 ? -47.805 76.725 -19.821 1.00 92.37 89 GLY A C 1
ATOM 580 O O . GLY A 1 89 ? -47.854 76.309 -20.977 1.00 102.11 89 GLY A O 1
ATOM 581 N N . GLY A 1 90 ? -47.000 76.196 -18.904 1.00 97.43 90 GLY A N 1
ATOM 582 C CA . GLY A 1 90 ? -46.155 75.060 -19.233 1.00 96.15 90 GLY A CA 1
ATOM 583 C C . GLY A 1 90 ? -45.096 75.274 -20.300 1.00 99.05 90 GLY A C 1
ATOM 584 O O . GLY A 1 90 ? -44.234 74.407 -20.476 1.00 104.01 90 GLY A O 1
ATOM 585 N N . ARG A 1 91 ? -45.147 7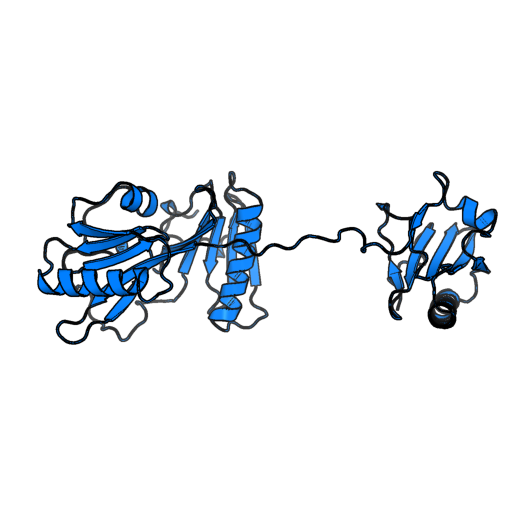6.405 -21.009 1.00 96.55 91 ARG A N 1
ATOM 586 C CA . ARG A 1 91 ? -44.176 76.712 -22.065 1.00 100.32 91 ARG A CA 1
ATOM 587 C C . ARG A 1 91 ? -42.722 76.510 -21.627 1.00 101.27 91 ARG A C 1
ATOM 588 O O . ARG A 1 91 ? -41.895 76.001 -22.390 1.00 106.67 91 ARG A O 1
ATOM 596 N N . PRO A 1 92 ? -42.389 76.925 -20.394 1.00 95.50 92 PRO A N 1
ATOM 597 C CA . PRO A 1 92 ? -41.033 76.778 -19.875 1.00 86.45 92 PRO A CA 1
ATOM 598 C C . PRO A 1 92 ? -40.565 75.345 -19.725 1.00 82.22 92 PRO A C 1
ATOM 599 O O . PRO A 1 92 ? -41.345 74.437 -19.441 1.00 85.05 92 PRO A O 1
ATOM 603 N N . VAL A 1 93 ? -39.272 75.156 -19.934 1.00 77.19 93 VAL A N 1
ATOM 604 C CA . VAL A 1 93 ? -38.641 73.863 -19.768 1.00 82.58 93 VAL A CA 1
ATOM 605 C C . VAL A 1 93 ? -38.017 73.928 -18.375 1.00 90.01 93 VAL A C 1
ATOM 606 O O . VAL A 1 93 ? -37.277 74.869 -18.057 1.00 93.12 93 VAL A O 1
ATOM 610 N N . GLN A 1 94 ? -38.294 72.939 -17.540 1.00 89.20 94 GLN A N 1
ATOM 611 C CA . GLN A 1 94 ? -37.761 72.986 -16.195 1.00 91.48 94 GLN A CA 1
ATOM 612 C C . GLN A 1 94 ? -36.610 72.038 -15.963 1.00 94.70 94 GLN A C 1
ATOM 613 O O . GLN A 1 94 ? -36.608 70.923 -16.497 1.00 96.67 94 GLN A O 1
ATOM 619 N N . HIS A 1 95 ? -35.634 72.500 -15.170 1.00 94.44 95 HIS A N 1
ATOM 620 C CA . HIS A 1 95 ? -34.455 71.707 -14.798 1.00 84.92 95 HIS A CA 1
ATOM 621 C C . HIS A 1 95 ? -34.143 71.892 -13.318 1.00 79.45 95 HIS A C 1
ATOM 622 O O . HIS A 1 95 ? -34.322 72.979 -12.749 1.00 71.47 95 HIS A O 1
ATOM 629 N N . ARG A 1 96 ? -33.656 70.812 -12.716 1.00 72.12 96 ARG A N 1
ATOM 630 C CA . ARG A 1 96 ? -33.259 70.791 -11.315 1.00 74.39 96 ARG A CA 1
ATOM 631 C C . ARG A 1 96 ? -31.724 70.825 -11.282 1.00 77.11 96 ARG A C 1
ATOM 632 O O . ARG A 1 96 ? -31.038 69.796 -11.457 1.00 75.09 96 ARG A O 1
ATOM 640 N N . GLU A 1 97 ? -31.200 72.025 -11.062 1.00 73.92 97 GLU A N 1
ATOM 641 C CA . GLU A 1 97 ? -29.769 72.258 -11.010 1.00 69.87 97 GLU A CA 1
ATOM 642 C C . GLU A 1 97 ? -29.308 72.143 -9.583 1.00 61.68 97 GLU A C 1
ATOM 643 O O . GLU A 1 97 ? -29.759 72.907 -8.740 1.00 65.48 97 GLU A O 1
ATOM 649 N N . VAL A 1 98 ? -28.434 71.183 -9.305 1.00 55.17 98 VAL A N 1
ATOM 650 C CA . VAL A 1 98 ? -27.873 71.039 -7.962 1.00 62.82 98 VAL A CA 1
ATOM 651 C C . VAL A 1 98 ? -26.667 71.989 -7.848 1.00 71.41 98 VAL A C 1
ATOM 652 O O . VAL A 1 98 ? -26.048 72.323 -8.857 1.00 73.27 98 VAL A O 1
ATOM 656 N N . GLN A 1 99 ? -26.338 72.447 -6.638 1.00 81.44 99 GLN A N 1
ATOM 657 C CA . GLN A 1 99 ? -25.211 73.370 -6.478 1.00 83.95 99 GLN A CA 1
ATOM 658 C C . GLN A 1 99 ? -23.895 72.697 -6.732 1.00 86.46 99 GLN A C 1
ATOM 659 O O . GLN A 1 99 ? -23.572 71.668 -6.138 1.00 85.17 99 GLN A O 1
ATOM 665 N N . GLY A 1 100 ? -23.114 73.298 -7.608 1.00 90.67 100 GLY A N 1
ATOM 666 C CA . GLY A 1 100 ? -21.832 72.714 -7.903 1.00 100.92 100 GLY A CA 1
ATOM 667 C C . GLY A 1 100 ? -21.881 71.755 -9.069 1.00 100.37 100 GLY A C 1
ATOM 668 O O . GLY A 1 100 ? -20.851 71.463 -9.637 1.00 101.27 100 GLY A O 1
ATOM 669 N N . ASN A 1 101 ? -23.053 71.237 -9.421 1.00 101.66 101 ASN A N 1
ATOM 670 C CA . ASN A 1 101 ? -23.142 70.336 -10.573 1.00 91.34 101 ASN A CA 1
ATOM 671 C C . ASN A 1 101 ? -24.221 70.862 -11.518 1.00 89.73 101 ASN A C 1
ATOM 672 O O . ASN A 1 101 ? -25.004 70.095 -12.087 1.00 87.31 101 ASN A O 1
ATOM 677 N N . GLU A 1 102 ? -24.242 72.186 -11.664 1.00 82.51 102 GLU A N 1
ATOM 678 C CA . GLU A 1 102 ? -25.198 72.872 -12.507 1.00 79.53 102 GLU A CA 1
ATOM 679 C C . GLU A 1 102 ? -25.135 72.319 -13.913 1.00 87.51 102 GLU A C 1
ATOM 680 O O . GLU A 1 102 ? -24.519 71.281 -14.156 1.00 99.83 102 GLU A O 1
ATOM 686 N N . SER A 1 103 ? -25.771 73.015 -14.845 1.00 87.63 103 SER A N 1
ATOM 687 C CA . SER A 1 103 ? -25.791 72.576 -16.229 1.00 78.84 103 SER A CA 1
ATOM 688 C C . SER A 1 103 ? -25.069 73.595 -17.090 1.00 81.78 103 SER A C 1
ATOM 689 O O . SER A 1 103 ? -25.051 74.784 -16.775 1.00 76.75 103 SER A O 1
ATOM 692 N N . ASP A 1 104 ? -24.498 73.118 -18.191 1.00 85.76 104 ASP A N 1
ATOM 693 C CA . ASP A 1 104 ? -23.765 73.967 -19.121 1.00 81.51 104 ASP A CA 1
ATOM 694 C C . ASP A 1 104 ? -24.681 75.075 -19.566 1.00 76.05 104 ASP A C 1
ATOM 695 O O . ASP A 1 104 ? -24.252 76.192 -19.820 1.00 62.67 104 ASP A O 1
ATOM 700 N N . LEU A 1 105 ? -25.962 74.760 -19.656 1.00 73.04 105 LEU A N 1
ATOM 701 C CA . LEU A 1 105 ? -26.917 75.772 -20.045 1.00 73.68 105 LEU A CA 1
ATOM 702 C C . LEU A 1 105 ? -27.130 76.728 -18.860 1.00 78.73 105 LEU A C 1
ATOM 703 O O . LEU A 1 105 ? -27.173 77.941 -19.040 1.00 77.20 105 LEU A O 1
ATOM 708 N N . PHE A 1 106 ? -27.250 76.199 -17.645 1.00 83.74 106 PHE A N 1
ATOM 709 C CA . PHE A 1 106 ? -27.457 77.088 -16.507 1.00 82.42 106 PHE A CA 1
ATOM 710 C C . PHE A 1 106 ? -26.275 78.013 -16.386 1.00 78.38 106 PHE A C 1
ATOM 711 O O . PHE A 1 106 ? -26.432 79.235 -16.288 1.00 65.58 106 PHE A O 1
ATOM 719 N N . MET A 1 107 ? -25.091 77.402 -16.395 1.00 68.53 107 MET A N 1
ATOM 720 C CA . MET A 1 107 ? -23.822 78.107 -16.273 1.00 62.23 107 MET A CA 1
ATOM 721 C C . MET A 1 107 ? -23.732 79.212 -17.305 1.00 72.08 107 MET A C 1
ATOM 722 O O . MET A 1 107 ? -23.250 80.313 -17.034 1.00 64.42 107 MET A O 1
ATOM 727 N N . SER A 1 108 ? -24.220 78.908 -18.496 1.00 80.48 108 SER A N 1
ATOM 728 C CA . SER A 1 108 ? -24.196 79.860 -19.588 1.00 79.74 108 SER A CA 1
ATOM 729 C C . SER A 1 108 ? -24.988 81.135 -19.283 1.00 79.69 108 SER A C 1
ATOM 730 O O . SER A 1 108 ? -24.913 82.122 -20.020 1.00 78.61 108 SER A O 1
ATOM 733 N N . TYR A 1 109 ? -25.736 81.124 -18.190 1.00 77.95 109 TYR A N 1
ATOM 734 C CA . TYR A 1 109 ? -26.537 82.283 -17.845 1.00 78.41 109 TYR A CA 1
ATOM 735 C C . TYR A 1 109 ? -25.673 83.322 -17.146 1.00 80.30 109 TYR A C 1
ATOM 736 O O . TYR A 1 109 ? -25.977 84.530 -17.169 1.00 67.10 109 TYR A O 1
ATOM 745 N N . PHE A 1 110 ? -24.591 82.822 -16.539 1.00 85.21 110 PHE A N 1
ATOM 746 C CA . PHE A 1 110 ? -23.637 83.626 -15.769 1.00 86.42 110 PHE A CA 1
ATOM 747 C C . PHE A 1 110 ? -22.229 83.593 -16.381 1.00 84.16 110 PHE A C 1
ATOM 748 O O . PHE A 1 110 ? -21.426 82.671 -16.118 1.00 74.87 110 PHE A O 1
ATOM 756 N N . PRO A 1 111 ? -21.916 84.623 -17.199 1.00 85.40 111 PRO A N 1
ATOM 757 C CA . PRO A 1 111 ? -20.636 84.790 -17.893 1.00 95.23 111 PRO A CA 1
ATOM 758 C C . PRO A 1 111 ? -19.494 84.915 -16.882 1.00 101.67 111 PRO A C 1
ATOM 759 O O . PRO A 1 111 ? -18.627 84.021 -16.776 1.00 103.11 111 PRO A O 1
ATOM 763 N N . ARG A 1 112 ? -19.509 86.040 -16.160 1.00 99.81 112 ARG A N 1
ATOM 764 C CA . ARG A 1 112 ? -18.533 86.319 -15.132 1.00 91.72 112 ARG A CA 1
ATOM 765 C C . ARG A 1 112 ? -18.198 84.975 -14.461 1.00 85.46 112 ARG A C 1
ATOM 766 O O . ARG A 1 112 ? -17.037 84.571 -14.430 1.00 77.04 112 ARG A O 1
ATOM 768 N N . GLY A 1 113 ? -19.227 84.272 -13.968 1.00 84.26 113 GLY A N 1
ATOM 769 C CA . GLY A 1 113 ? -19.057 82.976 -13.301 1.00 71.78 113 GLY A CA 1
ATOM 770 C C . GLY A 1 113 ? -19.983 82.871 -12.091 1.00 69.04 113 GLY A C 1
ATOM 771 O O . GLY A 1 113 ? -20.802 83.776 -11.833 1.00 54.68 113 GLY A O 1
ATOM 772 N N . LEU A 1 114 ? -19.864 81.780 -11.340 1.00 66.02 114 LEU A N 1
ATOM 773 C CA . LEU A 1 114 ? -20.705 81.584 -10.150 1.00 61.23 114 LEU A CA 1
ATOM 774 C C . LEU A 1 114 ? -19.989 81.785 -8.815 1.00 63.07 114 LEU A C 1
ATOM 775 O O . LEU A 1 114 ? -18.848 81.406 -8.652 1.00 64.27 114 LEU A O 1
ATOM 780 N N . LYS A 1 115 ? -20.682 82.377 -7.853 1.00 64.88 115 LYS A N 1
ATOM 781 C CA . LYS A 1 115 ? -20.131 82.571 -6.519 1.00 57.70 115 LYS A CA 1
ATOM 782 C C . LYS A 1 115 ? -21.089 81.916 -5.511 1.00 62.42 115 LYS A C 1
ATOM 783 O O . LYS A 1 115 ? -22.264 82.243 -5.436 1.00 63.19 115 LYS A O 1
ATOM 789 N N . TYR A 1 116 ? -20.584 80.960 -4.753 1.00 66.02 116 TYR A N 1
ATOM 790 C CA . TYR A 1 116 ? -21.388 80.303 -3.733 1.00 60.84 116 TYR A CA 1
ATOM 791 C C . TYR A 1 116 ? -20.995 80.873 -2.337 1.00 56.68 116 TYR A C 1
ATOM 792 O O . TYR A 1 116 ? -19.802 80.947 -2.011 1.00 59.29 116 TYR A O 1
ATOM 801 N N . GLN A 1 117 ? -21.986 81.257 -1.522 1.00 48.71 117 GLN A N 1
ATOM 802 C CA . GLN A 1 117 ? -21.750 81.760 -0.172 1.00 44.06 117 GLN A CA 1
ATOM 803 C C . GLN A 1 117 ? -22.206 80.772 0.881 1.00 52.32 117 GLN A C 1
ATOM 804 O O . GLN A 1 117 ? -23.014 79.931 0.609 1.00 53.90 117 GLN A O 1
ATOM 810 N N . GLU A 1 118 ? -21.654 80.841 2.080 1.00 59.92 118 GLU A N 1
ATOM 811 C CA . GLU A 1 118 ? -22.101 79.957 3.142 1.00 63.38 118 GLU A CA 1
ATOM 812 C C . GLU A 1 118 ? -22.239 80.787 4.374 1.00 60.60 118 GLU A C 1
ATOM 813 O O . GLU A 1 118 ? -21.512 81.752 4.527 1.00 57.43 118 GLU A O 1
ATOM 819 N N . GLY A 1 119 ? -23.157 80.414 5.257 1.00 58.06 119 GLY A N 1
ATOM 820 C CA . GLY A 1 119 ? -23.356 81.202 6.454 1.00 53.93 119 GLY A CA 1
ATOM 821 C C . GLY A 1 119 ? -23.304 82.698 6.151 1.00 54.97 119 GLY A C 1
ATOM 822 O O . GLY A 1 119 ? -23.731 83.158 5.086 1.00 55.61 119 GLY A O 1
ATOM 823 N N . GLY A 1 120 ? -22.782 83.469 7.097 1.00 43.97 120 GLY A N 1
ATOM 824 C CA . GLY A 1 120 ? -22.669 84.894 6.869 1.00 31.73 120 GLY A CA 1
ATOM 825 C C . GLY A 1 120 ? -23.968 85.609 7.066 1.00 34.84 120 GLY A C 1
ATOM 826 O O . GLY A 1 120 ? -24.925 85.041 7.558 1.00 37.55 120 GLY A O 1
ATOM 827 N N . VAL A 1 121 ? -24.006 86.868 6.684 1.00 28.95 121 VAL A N 1
ATOM 828 C CA . VAL A 1 121 ? -25.218 87.641 6.841 1.00 43.79 121 VAL A CA 1
ATOM 829 C C . VAL A 1 121 ? -25.709 88.054 5.471 1.00 53.05 121 VAL A C 1
ATOM 830 O O . VAL A 1 121 ? -24.920 88.147 4.520 1.00 62.64 121 VAL A O 1
ATOM 834 N N . GLU A 1 122 ? -27.017 88.280 5.366 1.00 67.68 122 GLU A N 1
ATOM 835 C CA . GLU A 1 122 ? -27.586 88.726 4.103 1.00 71.09 122 GLU A CA 1
ATOM 836 C C . GLU A 1 122 ? -26.787 89.970 3.670 1.00 70.96 122 GLU A C 1
ATOM 837 O O . GLU A 1 122 ? -26.222 90.693 4.495 1.00 66.70 122 GLU A O 1
ATOM 839 N N . SER A 1 123 ? -26.704 90.191 2.370 1.00 77.17 123 SER A N 1
ATOM 840 C CA . SER A 1 123 ? -26.008 91.353 1.859 1.00 78.75 123 SER A CA 1
ATOM 841 C C . SER A 1 123 ? -26.679 92.535 2.497 1.00 79.82 123 SER A C 1
ATOM 842 O O . SER A 1 123 ? -27.766 92.406 3.057 1.00 85.01 123 SER A O 1
ATOM 845 N N . GLY A 1 124 ? -26.049 93.696 2.406 1.00 79.43 124 GLY A N 1
ATOM 846 C CA . GLY A 1 124 ? -26.655 94.885 2.971 1.00 77.16 124 GLY A CA 1
ATOM 847 C C . GLY A 1 124 ? -26.825 94.885 4.473 1.00 76.00 124 GLY A C 1
ATOM 848 O O . GLY A 1 124 ? -27.271 95.885 5.012 1.00 78.96 124 GLY A O 1
ATOM 849 N N . PHE A 1 125 ? -26.481 93.786 5.147 1.00 76.00 125 PHE A N 1
ATOM 850 C CA . PHE A 1 125 ? -26.599 93.710 6.608 1.00 67.33 125 PHE A CA 1
ATOM 851 C C . PHE A 1 125 ? -25.948 94.950 7.151 1.00 64.31 125 PHE A C 1
ATOM 852 O O . PHE A 1 125 ? -24.943 95.407 6.597 1.00 68.17 125 PHE A O 1
ATOM 860 N N . LYS A 1 126 ? -26.503 95.500 8.226 1.00 62.87 126 LYS A N 1
ATOM 861 C CA . LYS A 1 126 ? -25.955 96.726 8.771 1.00 66.79 126 LYS A CA 1
ATOM 862 C C . LYS A 1 126 ? -25.785 96.680 10.251 1.00 67.79 126 LYS A C 1
ATOM 863 O O . LYS A 1 126 ? -26.494 95.949 10.936 1.00 75.14 126 LYS A O 1
ATOM 869 N N . HIS A 1 127 ? -24.830 97.461 10.740 1.00 64.50 127 HIS A N 1
ATOM 870 C CA . HIS A 1 127 ? -24.619 97.571 12.170 1.00 60.42 127 HIS A CA 1
ATOM 871 C C . HIS A 1 127 ? -25.445 98.800 12.473 1.00 55.76 127 HIS A C 1
ATOM 872 O O . HIS A 1 127 ? -25.075 99.923 12.140 1.00 46.52 127 HIS A O 1
ATOM 879 N N . VAL A 1 128 ? -26.579 98.565 13.096 1.00 51.46 128 VAL A N 1
ATOM 880 C CA . VAL A 1 128 ? -27.510 99.606 13.456 1.00 53.90 128 VAL A CA 1
ATOM 881 C C . VAL A 1 128 ? -27.191 100.205 14.851 1.00 63.00 128 VAL A C 1
ATOM 882 O O . VAL A 1 128 ? -27.332 99.532 15.878 1.00 64.97 128 VAL A O 1
ATOM 886 N N . VAL A 1 129 ? -26.738 101.461 14.888 1.00 61.99 129 VAL A N 1
ATOM 887 C CA . VAL A 1 129 ? -26.438 102.087 16.177 1.00 60.95 129 VAL A CA 1
ATOM 888 C C . VAL A 1 129 ? -27.396 103.230 16.493 1.00 69.33 129 VAL A C 1
ATOM 889 O O . VAL A 1 129 ? -27.716 104.062 15.646 1.00 70.13 129 VAL A O 1
ATOM 893 N N . PRO A 1 130 ? -27.908 103.240 17.726 1.00 75.29 130 PRO A N 1
ATOM 894 C CA . PRO A 1 130 ? -28.828 104.280 18.166 1.00 69.87 130 PRO A CA 1
ATOM 895 C C . PRO A 1 130 ? -27.980 105.409 18.714 1.00 69.23 130 PRO A C 1
ATOM 896 O O . PRO A 1 130 ? -27.503 105.347 19.852 1.00 75.66 130 PRO A O 1
ATOM 900 N N . ASN A 1 131 ? -27.764 106.422 17.883 1.00 71.80 131 ASN A N 1
ATOM 901 C CA . ASN A 1 131 ? -26.982 107.574 18.277 1.00 68.29 131 ASN A CA 1
ATOM 902 C C . ASN A 1 131 ? -27.847 108.432 19.148 1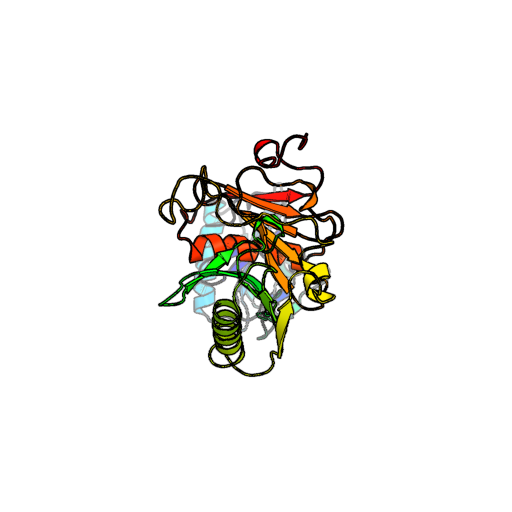.00 65.41 131 ASN A C 1
ATOM 903 O O . ASN A 1 131 ? -29.050 108.483 18.981 1.00 62.57 131 ASN A O 1
ATOM 908 N N . GLU A 1 132 ? -27.233 109.070 20.124 1.00 67.92 132 GLU A N 1
ATOM 909 C CA . GLU A 1 132 ? -27.982 109.925 21.015 1.00 70.57 132 GLU A CA 1
ATOM 910 C C . GLU A 1 132 ? -28.298 111.203 20.269 1.00 62.14 132 GLU A C 1
ATOM 911 O O . GLU A 1 132 ? -27.577 111.628 19.339 1.00 66.04 132 GLU A O 1
ATOM 913 N N . VAL A 1 133 ? -29.417 111.784 20.671 1.00 49.79 133 VAL A N 1
ATOM 914 C CA . VAL A 1 133 ? -29.910 113.014 20.090 1.00 47.86 133 VAL A CA 1
ATOM 915 C C . VAL A 1 133 ? -30.168 113.800 21.335 1.00 54.62 133 VAL A C 1
ATOM 916 O O . VAL A 1 133 ? -30.827 113.311 22.259 1.00 70.89 133 VAL A O 1
ATOM 920 N N . VAL A 1 134 ? -29.611 115.001 21.384 1.00 50.63 134 VAL A N 1
ATOM 921 C CA . VAL A 1 134 ? -29.793 115.823 22.544 1.00 35.22 134 VAL A CA 1
ATOM 922 C C . VAL A 1 134 ? -30.912 116.765 22.252 1.00 41.22 134 VAL A C 1
ATOM 923 O O . VAL A 1 134 ? -30.937 117.440 21.217 1.00 53.20 134 VAL A O 1
ATOM 927 N N . VAL A 1 135 ? -31.873 116.776 23.158 1.00 34.09 135 VAL A N 1
ATOM 928 C CA . VAL A 1 135 ? -33.007 117.654 22.960 1.00 35.41 135 VAL A CA 1
ATOM 929 C C . VAL A 1 135 ? -32.786 118.884 23.842 1.00 40.03 135 VAL A C 1
ATOM 930 O O . VAL A 1 135 ? -32.625 118.819 25.083 1.00 59.90 135 VAL A O 1
ATOM 934 N N . GLN A 1 136 ? -32.743 120.012 23.154 1.00 32.36 136 GLN A N 1
ATOM 935 C CA . GLN A 1 136 ? -32.570 121.262 23.827 1.00 33.08 136 GLN A CA 1
ATOM 936 C C . GLN A 1 136 ? -33.961 121.765 24.132 1.00 36.16 136 GLN A C 1
ATOM 937 O O . GLN A 1 136 ? -34.826 121.844 23.248 1.00 54.26 136 GLN A O 1
ATOM 943 N N . ARG A 1 137 ? -34.176 122.047 25.407 1.00 37.22 137 ARG A N 1
ATOM 944 C CA . ARG A 1 137 ? -35.455 122.552 25.855 1.00 25.74 137 ARG A CA 1
ATOM 945 C C . ARG A 1 137 ? -35.316 123.857 26.652 1.00 27.84 137 ARG A C 1
ATOM 946 O O . ARG A 1 137 ? -34.239 124.133 27.240 1.00 36.08 137 ARG A O 1
ATOM 954 N N . LEU A 1 138 ? -36.387 124.668 26.615 1.00 20.10 138 LEU A N 1
ATOM 955 C CA . LEU A 1 138 ? -36.456 125.911 27.385 1.00 22.59 138 LEU A CA 1
ATOM 956 C C . LEU A 1 138 ? -37.731 125.794 28.208 1.00 46.35 138 LEU A C 1
ATOM 957 O O . LEU A 1 138 ? -38.761 125.372 27.679 1.00 57.38 138 LEU A O 1
ATOM 962 N N . TYR A 1 139 ? -37.653 126.123 29.502 1.00 48.33 139 TYR A N 1
ATOM 963 C CA . TYR A 1 139 ? -38.820 126.092 30.382 1.00 36.37 139 TYR A CA 1
ATOM 964 C C . TYR A 1 139 ? -39.020 127.407 31.032 1.00 32.82 139 TYR A C 1
ATOM 965 O O . TYR A 1 139 ? -38.062 128.046 31.435 1.00 39.79 139 TYR A O 1
ATOM 974 N N . GLN A 1 140 ? -40.284 127.761 31.186 1.00 34.32 140 GLN A N 1
ATOM 975 C CA . GLN A 1 140 ? -40.671 128.979 31.838 1.00 43.52 140 GLN A CA 1
ATOM 976 C C . GLN A 1 140 ? -41.200 128.638 33.224 1.00 54.13 140 GLN A C 1
ATOM 977 O O . GLN A 1 140 ? -42.240 128.025 33.364 1.00 57.25 140 GLN A O 1
ATOM 983 N N . VAL A 1 141 ? -40.457 129.038 34.239 1.00 60.74 141 VAL A N 1
ATOM 984 C CA . VAL A 1 141 ? -40.809 128.786 35.617 1.00 59.45 141 VAL A CA 1
ATOM 985 C C . VAL A 1 141 ? -41.922 129.732 36.084 1.00 59.58 141 VAL A C 1
ATOM 986 O O . VAL A 1 141 ? -41.910 130.930 35.824 1.00 65.27 141 VAL A O 1
ATOM 990 N N . LYS A 1 142 ? -42.909 129.174 36.758 1.00 59.80 142 LYS A N 1
ATOM 991 C CA . LYS A 1 142 ? -44.012 129.972 37.257 1.00 68.21 142 LYS A CA 1
ATOM 992 C C . LYS A 1 142 ? -44.525 129.332 38.536 1.00 82.32 142 LYS A C 1
ATOM 993 O O . LYS A 1 142 ? -44.345 128.128 38.750 1.00 88.39 142 LYS A O 1
ATOM 999 N N . GLY A 1 143 ? -45.145 130.144 39.393 1.00 93.75 143 GLY A N 1
ATOM 1000 C CA . GLY A 1 143 ? -45.671 129.653 40.659 1.00 103.72 143 GLY A CA 1
ATOM 1001 C C . GLY A 1 143 ? -44.965 130.273 41.851 1.00 102.19 143 GLY A C 1
ATOM 1002 O O . GLY A 1 143 ? -43.793 129.974 42.124 1.00 105.91 143 GLY A O 1
ATOM 1003 N N . LYS A 1 144 ? -45.673 131.147 42.558 1.00 99.79 144 LYS A N 1
ATOM 1004 C CA . LYS A 1 144 ? -45.093 131.798 43.715 1.00 93.96 144 LYS A CA 1
ATOM 1005 C C . LYS A 1 144 ? -44.854 130.719 44.753 1.00 90.22 144 LYS A C 1
ATOM 1006 O O . LYS A 1 144 ? -43.718 130.494 45.182 1.00 92.60 144 LYS A O 1
ATOM 1008 N N . LYS A 1 145 ? -45.932 130.021 45.109 1.00 94.25 145 LYS A N 1
ATOM 1009 C CA . LYS A 1 145 ? -45.909 128.969 46.136 1.00 98.53 145 LYS A CA 1
ATOM 1010 C C . LYS A 1 145 ? -45.331 127.639 45.666 1.00 96.74 145 LYS A C 1
ATOM 1011 O O . LYS A 1 145 ? -44.202 127.258 45.996 1.00 102.54 145 LYS A O 1
ATOM 1013 N N . ASN A 1 146 ? -46.143 126.915 44.919 1.00 95.58 146 ASN A N 1
ATOM 1014 C CA . ASN A 1 146 ? -45.715 125.651 44.372 1.00 97.04 146 ASN A CA 1
ATOM 1015 C C . ASN A 1 146 ? -45.140 126.028 42.998 1.00 97.22 146 ASN A C 1
ATOM 1016 O O . ASN A 1 146 ? -45.688 126.884 42.268 1.00 85.67 146 ASN A O 1
ATOM 1021 N N . ILE A 1 147 ? -44.028 125.381 42.664 1.00 97.06 147 ILE A N 1
ATOM 1022 C CA . ILE A 1 147 ? -43.288 125.648 41.436 1.00 91.01 147 ILE A CA 1
ATOM 1023 C C . ILE A 1 147 ? -43.475 124.699 40.269 1.00 90.09 147 ILE A C 1
ATOM 1024 O O . ILE A 1 147 ? -43.342 123.477 40.379 1.00 94.62 147 ILE A O 1
ATOM 1029 N N . ARG A 1 148 ? -43.730 125.288 39.125 1.00 81.36 148 ARG A N 1
ATOM 1030 C CA . ARG A 1 148 ? -43.940 124.485 37.960 1.00 75.46 148 ARG A CA 1
ATOM 1031 C C . ARG A 1 148 ? -43.478 125.168 36.656 1.00 69.81 148 ARG A C 1
ATOM 1032 O O . ARG A 1 148 ? -44.008 126.217 36.252 1.00 58.77 148 ARG A O 1
ATOM 1040 N N . ALA A 1 149 ? -42.501 124.529 36.010 1.00 67.50 149 ALA A N 1
ATOM 1041 C CA . ALA A 1 149 ? -41.886 124.976 34.771 1.00 52.35 149 ALA A CA 1
ATOM 1042 C C . ALA A 1 149 ? -42.451 124.359 33.486 1.00 55.97 149 ALA A C 1
ATOM 1043 O O . ALA A 1 149 ? -42.407 123.162 33.284 1.00 52.28 149 ALA A O 1
ATOM 1045 N N . THR A 1 150 ? -42.929 125.209 32.594 1.00 60.94 150 THR A N 1
ATOM 1046 C CA . THR A 1 150 ? -43.519 124.800 31.326 1.00 67.03 150 THR A CA 1
ATOM 1047 C C . THR A 1 150 ? -42.625 124.908 30.104 1.00 63.06 150 THR A C 1
ATOM 1048 O O . THR A 1 150 ? -42.122 125.984 29.802 1.00 62.54 150 THR A O 1
ATOM 1052 N N . GLU A 1 151 ? -42.482 123.816 29.367 1.00 59.76 151 GLU A N 1
ATOM 1053 C CA . GLU A 1 151 ? -41.674 123.843 28.158 1.00 42.12 151 GLU A CA 1
ATOM 1054 C C . GLU A 1 151 ? -42.149 124.901 27.177 1.00 35.89 151 GLU A C 1
ATOM 1055 O O . GLU A 1 151 ? -43.344 125.056 26.893 1.00 32.55 151 GLU A O 1
ATOM 1061 N N . ARG A 1 152 ? -41.171 125.647 26.683 1.00 36.23 152 ARG A N 1
ATOM 1062 C CA . ARG A 1 152 ? -41.381 126.692 25.703 1.00 38.69 152 ARG A CA 1
ATOM 1063 C C . ARG A 1 152 ? -40.382 126.434 24.584 1.00 51.93 152 ARG A C 1
ATOM 1064 O O . ARG A 1 152 ? -39.432 125.646 24.708 1.00 47.10 152 ARG A O 1
ATOM 1072 N N . ALA A 1 153 ? -40.609 127.097 23.467 1.00 28.61 153 ALA A N 1
ATOM 1073 C CA . ALA A 1 153 ? -39.685 126.975 22.366 1.00 30.44 153 ALA A CA 1
ATOM 1074 C C . ALA A 1 153 ? -38.420 127.791 22.719 1.00 38.76 153 ALA A C 1
ATOM 1075 O O . ALA A 1 153 ? -38.520 128.869 23.338 1.00 32.27 153 ALA A O 1
ATOM 1077 N N . LEU A 1 154 ? -37.240 127.273 22.358 1.00 29.04 154 LEU A N 1
ATOM 1078 C CA . LEU A 1 154 ? -35.985 127.988 22.555 1.00 26.30 154 LEU A CA 1
ATOM 1079 C C . LEU A 1 154 ? -35.882 129.183 21.532 1.00 27.49 154 LEU A C 1
ATOM 1080 O O . LEU A 1 154 ? -35.285 129.120 20.451 1.00 37.04 154 LEU A O 1
ATOM 1085 N N . ASN A 1 155 ? -36.479 130.289 21.910 1.00 29.89 155 ASN A N 1
ATOM 1086 C CA . ASN A 1 155 ? -36.522 131.459 21.054 1.00 32.92 155 ASN A CA 1
ATOM 1087 C C . ASN A 1 155 ? -36.752 132.671 22.003 1.00 41.10 155 ASN A C 1
ATOM 1088 O O . ASN A 1 155 ? -37.543 132.600 22.956 1.00 31.63 155 ASN A O 1
ATOM 1093 N N . TRP A 1 156 ? -36.031 133.768 21.762 1.00 33.62 156 TRP A N 1
ATOM 1094 C CA . TRP A 1 156 ? -36.169 134.964 22.594 1.00 30.02 156 TRP A CA 1
ATOM 1095 C C . TRP A 1 156 ? -37.633 135.405 22.776 1.00 29.24 156 TRP A C 1
ATOM 1096 O O . TRP A 1 156 ? -37.955 136.045 23.769 1.00 53.58 156 TRP A O 1
ATOM 1107 N N . ASP A 1 157 ? -38.517 135.064 21.840 1.00 42.82 157 ASP A N 1
ATOM 1108 C CA . ASP A 1 157 ? -39.937 135.418 21.956 1.00 51.06 157 ASP A CA 1
ATOM 1109 C C . ASP A 1 157 ? -40.559 134.772 23.203 1.00 56.53 157 ASP A C 1
ATOM 1110 O O . ASP A 1 157 ? -41.596 135.234 23.696 1.00 65.34 157 ASP A O 1
ATOM 1115 N N . SER A 1 158 ? -39.928 133.701 23.689 1.00 51.36 158 SER A N 1
ATOM 1116 C CA . SER A 1 158 ? -40.401 132.957 24.856 1.00 49.90 158 SER A CA 1
ATOM 1117 C C . SER A 1 158 ? -40.073 133.658 26.166 1.00 50.92 158 SER A C 1
ATOM 1118 O O . SER A 1 158 ? -40.831 133.536 27.137 1.00 51.41 158 SER A O 1
ATOM 1121 N N . PHE A 1 159 ? -38.933 134.358 26.198 1.00 38.78 159 PHE A N 1
ATOM 1122 C CA . PHE A 1 159 ? -38.474 135.061 27.402 1.00 42.10 159 PHE A CA 1
ATOM 1123 C C . PHE A 1 159 ? -39.161 136.395 27.666 1.00 45.57 159 PHE A C 1
ATOM 1124 O O . PHE A 1 159 ? -39.690 137.022 26.752 1.00 48.26 159 PHE A O 1
ATOM 1132 N N . ASN A 1 160 ? -39.175 136.787 28.939 1.00 59.54 160 ASN A N 1
ATOM 1133 C CA . ASN A 1 160 ? -39.683 138.088 29.377 1.00 50.80 160 ASN A CA 1
ATOM 1134 C C . ASN A 1 160 ? -38.807 138.357 30.578 1.00 48.21 160 ASN A C 1
ATOM 1135 O O . ASN A 1 160 ? -38.179 137.443 31.121 1.00 57.64 160 ASN A O 1
ATOM 1140 N N . THR A 1 161 ? -38.726 139.618 30.969 1.00 45.74 161 THR A N 1
ATOM 1141 C CA . THR A 1 161 ? -37.862 140.040 32.083 1.00 60.65 161 THR A CA 1
ATOM 1142 C C . THR A 1 161 ? -38.376 139.780 33.489 1.00 60.39 161 THR A C 1
ATOM 1143 O O . THR A 1 161 ? -37.590 139.799 34.445 1.00 51.94 161 THR A O 1
ATOM 1147 N N . GLY A 1 162 ? -39.690 139.563 33.601 1.00 49.82 162 GLY A N 1
ATOM 1148 C CA . GLY A 1 162 ? -40.292 139.316 34.891 1.00 43.49 162 GLY A CA 1
ATOM 1149 C C . GLY A 1 162 ? -40.109 137.908 35.424 1.00 51.30 162 GLY A C 1
ATOM 1150 O O . GLY A 1 162 ? -40.369 137.675 36.609 1.00 60.66 162 GLY A O 1
ATOM 1151 N N . ASP A 1 163 ? -39.634 136.975 34.588 1.00 41.99 163 ASP A N 1
ATOM 1152 C CA . ASP A 1 163 ? -39.503 135.574 35.025 1.00 35.66 163 ASP A CA 1
ATOM 1153 C C . ASP A 1 163 ? -38.132 134.936 34.872 1.00 34.87 163 ASP A C 1
ATOM 1154 O O . ASP A 1 163 ? -37.221 135.512 34.300 1.00 36.94 163 ASP A O 1
ATOM 1159 N N . CYS A 1 164 ? -38.006 133.722 35.407 1.00 31.13 164 CYS A N 1
ATOM 1160 C CA . CYS A 1 164 ? -36.782 132.941 35.312 1.00 48.52 164 CYS A CA 1
ATOM 1161 C C . CYS A 1 164 ? -37.054 131.763 34.360 1.00 47.78 164 CYS A C 1
ATOM 1162 O O . CYS A 1 164 ? -38.169 131.269 34.285 1.00 41.96 164 CYS A O 1
ATOM 1165 N N . PHE A 1 165 ? -36.037 131.344 33.609 1.00 45.29 165 PHE A N 1
ATOM 1166 C CA . PHE A 1 165 ? -36.170 130.253 32.656 1.00 34.52 165 PHE A CA 1
ATOM 1167 C C . PHE A 1 165 ? -35.072 129.230 32.871 1.00 43.95 165 PHE A C 1
ATOM 1168 O O . PHE A 1 165 ? -34.024 129.538 33.431 1.00 54.68 165 PHE A O 1
ATOM 1176 N N . ILE A 1 166 ? -35.336 127.999 32.449 1.00 44.32 166 ILE A N 1
ATOM 1177 C CA . ILE A 1 166 ? -34.358 126.946 32.560 1.00 42.49 166 ILE A CA 1
ATOM 1178 C C . ILE A 1 166 ? -34.080 126.528 31.153 1.00 45.01 166 ILE A C 1
ATOM 1179 O O . ILE A 1 166 ? -34.995 126.213 30.437 1.00 56.85 166 ILE A O 1
ATOM 1184 N N . LEU A 1 167 ? -32.815 126.565 30.758 1.00 36.76 167 LEU A N 1
ATOM 1185 C CA . LEU A 1 167 ? -32.394 126.154 29.425 1.00 35.36 167 LEU A CA 1
ATOM 1186 C C . LEU A 1 167 ? -31.644 124.867 29.652 1.00 34.16 167 LEU A C 1
ATOM 1187 O O . LEU A 1 167 ? -30.617 124.857 30.323 1.00 39.13 167 LEU A O 1
ATOM 1192 N N . ASP A 1 168 ? -32.164 123.779 29.096 1.00 39.26 168 ASP A N 1
ATOM 1193 C CA . ASP A 1 168 ? -31.522 122.465 29.215 1.00 41.17 168 ASP A CA 1
ATOM 1194 C C . ASP A 1 168 ? -30.962 122.277 27.844 1.00 43.20 168 ASP A C 1
ATOM 1195 O O . ASP A 1 168 ? -31.670 121.952 26.913 1.00 43.56 168 ASP A O 1
ATOM 1200 N N . LEU A 1 169 ? -29.671 122.514 27.743 1.00 33.37 169 LEU A N 1
ATOM 1201 C CA . LEU A 1 169 ? -29.004 122.463 26.468 1.00 28.34 169 LEU A CA 1
ATOM 1202 C C . LEU A 1 169 ? -28.031 121.346 26.489 1.00 32.35 169 LEU A C 1
ATOM 1203 O O . LEU A 1 169 ? -26.839 121.526 26.09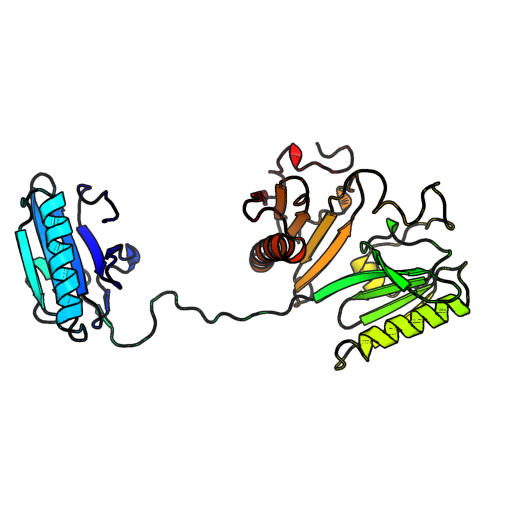3 1.00 39.21 169 LEU A O 1
ATOM 1208 N N . GLY A 1 170 ? -28.508 120.214 26.996 1.00 31.38 170 GLY A N 1
ATOM 1209 C CA . GLY A 1 170 ? -27.651 119.053 27.039 1.00 49.19 170 GLY A CA 1
ATOM 1210 C C . GLY A 1 170 ? -26.798 119.067 28.267 1.00 51.17 170 GLY A C 1
ATOM 1211 O O . GLY A 1 170 ? -27.347 119.052 29.376 1.00 59.21 170 GLY A O 1
ATOM 1212 N N . GLN A 1 171 ? -25.476 119.110 28.070 1.00 51.81 171 GLN A N 1
ATOM 1213 C CA . GLN A 1 171 ? -24.516 119.096 29.179 1.00 63.11 171 GLN A CA 1
ATOM 1214 C C . GLN A 1 171 ? -24.528 120.363 30.004 1.00 57.93 171 GLN A C 1
ATOM 1215 O O . GLN A 1 171 ? -24.110 120.355 31.159 1.00 72.17 171 GLN A O 1
ATOM 1221 N N . ASN A 1 172 ? -25.011 121.448 29.403 1.00 55.76 172 ASN A N 1
ATOM 1222 C CA . ASN A 1 172 ? -25.115 122.723 30.097 1.00 48.90 172 ASN A CA 1
ATOM 1223 C C . ASN A 1 172 ? -26.565 123.114 30.316 1.00 49.46 172 ASN A C 1
ATOM 1224 O O . ASN A 1 172 ? -27.382 123.109 29.391 1.00 55.97 172 ASN A O 1
ATOM 1229 N N . ILE A 1 173 ? -26.862 123.459 31.558 1.00 45.24 173 ILE A N 1
ATOM 1230 C CA . ILE A 1 173 ? -28.201 123.882 31.974 1.00 38.99 173 ILE A CA 1
ATOM 1231 C C . ILE A 1 173 ? -28.077 125.287 32.605 1.00 43.02 173 ILE A C 1
ATOM 1232 O O . ILE A 1 173 ? -27.151 125.553 33.353 1.00 53.92 173 ILE A O 1
ATOM 1237 N N . PHE A 1 174 ? -29.014 126.173 32.282 1.00 38.49 174 PHE A N 1
ATOM 1238 C CA . PHE A 1 174 ? -28.997 127.547 32.762 1.00 38.22 174 PHE A CA 1
ATOM 1239 C C . PHE A 1 174 ? -30.271 128.026 33.389 1.00 47.67 174 PHE A C 1
ATOM 1240 O O . PHE A 1 174 ? -31.360 127.794 32.885 1.00 46.30 174 PHE A O 1
ATOM 1248 N N . ALA A 1 175 ? -30.119 128.729 34.494 1.00 44.20 175 ALA A N 1
ATOM 1249 C CA . ALA A 1 175 ? -31.253 129.307 35.161 1.00 50.70 175 ALA A CA 1
ATOM 1250 C C . ALA A 1 175 ? -31.087 130.777 34.794 1.00 55.82 175 ALA A C 1
ATOM 1251 O O . ALA A 1 175 ? -30.312 131.513 35.377 1.00 57.89 175 ALA A O 1
ATOM 1253 N N . TRP A 1 176 ? -31.803 131.194 33.783 1.00 43.30 176 TRP A N 1
ATOM 1254 C CA . TRP A 1 176 ? -31.699 132.547 33.356 1.00 34.34 176 TRP A CA 1
ATOM 1255 C C . TRP A 1 176 ? -32.786 133.289 34.076 1.00 40.55 176 TRP A C 1
ATOM 1256 O O . TRP A 1 176 ? -33.936 132.858 34.092 1.00 45.18 176 TRP A O 1
ATOM 1267 N N . CYS A 1 177 ? -32.424 134.439 34.641 1.00 28.69 177 CYS A N 1
ATOM 1268 C CA . CYS A 1 177 ? -33.368 135.189 35.414 1.00 34.01 177 CYS A CA 1
ATOM 1269 C C . CYS A 1 177 ? -33.509 136.577 34.881 1.00 27.76 177 CYS A C 1
ATOM 1270 O O . CYS A 1 177 ? -32.546 137.286 34.652 1.00 36.65 177 CYS A O 1
ATOM 1273 N N . GLY A 1 178 ? -34.756 136.938 34.657 1.00 33.85 178 GLY A N 1
ATOM 1274 C CA . GLY A 1 178 ? -35.055 138.253 34.146 1.00 44.65 178 GLY A CA 1
ATOM 1275 C C . GLY A 1 178 ? -34.590 139.288 35.137 1.00 43.44 178 GLY A C 1
ATOM 1276 O O . GLY A 1 178 ? -34.326 138.976 36.309 1.00 51.79 178 GLY A O 1
ATOM 1277 N N . GLY A 1 179 ? -34.485 140.527 34.669 1.00 57.56 179 GLY A N 1
ATOM 1278 C CA . GLY A 1 179 ? -34.048 141.602 35.535 1.00 52.35 179 GLY A CA 1
ATOM 1279 C C . GLY A 1 179 ? -35.093 141.866 36.590 1.00 46.40 179 GLY A C 1
ATOM 1280 O O . GLY A 1 179 ? -34.782 141.969 37.765 1.00 62.04 179 GLY A O 1
ATOM 1281 N N . LYS A 1 180 ? -36.345 141.933 36.163 1.00 39.89 180 LYS A N 1
ATOM 1282 C CA . LYS A 1 180 ? -37.413 142.202 37.087 1.00 38.77 180 LYS A CA 1
ATOM 1283 C C . LYS A 1 180 ? -37.905 140.984 37.857 1.00 46.83 180 LYS A C 1
ATOM 1284 O O . LYS A 1 180 ? -38.987 141.026 38.430 1.00 53.75 180 LYS A O 1
ATOM 1290 N N . SER A 1 181 ? -37.136 139.898 37.894 1.00 37.93 181 SER A N 1
ATOM 1291 C CA . SER A 1 181 ? -37.586 138.741 38.656 1.00 48.20 181 SER A CA 1
ATOM 1292 C C . SER A 1 181 ? -36.944 138.746 40.051 1.00 57.95 181 SER A C 1
ATOM 1293 O O . SER A 1 181 ? -35.945 139.423 40.298 1.00 64.59 181 SER A O 1
ATOM 1296 N N . ASN A 1 182 ? -37.563 137.983 40.947 1.00 54.26 182 ASN A N 1
ATOM 1297 C CA . ASN A 1 182 ? -37.176 137.817 42.348 1.00 38.92 182 ASN A CA 1
ATOM 1298 C C . ASN A 1 182 ? -36.019 136.940 42.593 1.00 45.89 182 ASN A C 1
ATOM 1299 O O . ASN A 1 182 ? -35.656 136.085 41.790 1.00 45.80 182 ASN A O 1
ATOM 1304 N N . ILE A 1 183 ? -35.504 137.129 43.791 1.00 45.29 183 ILE A N 1
ATOM 1305 C CA . ILE A 1 183 ? -34.401 136.343 44.296 1.00 52.02 183 ILE A CA 1
ATOM 1306 C C . ILE A 1 183 ? -35.005 134.960 44.596 1.00 50.25 183 ILE A C 1
ATOM 1307 O O . ILE A 1 183 ? -34.332 133.924 44.520 1.00 46.31 183 ILE A O 1
ATOM 1312 N N . LEU A 1 184 ? -36.294 134.964 44.915 1.00 48.06 184 LEU A N 1
ATOM 1313 C CA . LEU A 1 184 ? -37.016 133.748 45.218 1.00 61.30 184 LEU A CA 1
ATOM 1314 C C . LEU A 1 184 ? -37.184 132.909 43.968 1.00 69.87 184 LEU A C 1
ATOM 1315 O O . LEU A 1 184 ? -36.770 131.751 43.948 1.00 69.53 184 LEU A O 1
ATOM 1320 N N . GLU A 1 185 ? -37.797 133.494 42.937 1.00 67.55 185 GLU A N 1
ATOM 1321 C CA . GLU A 1 185 ? -38.008 132.805 41.669 1.00 51.84 185 GLU A CA 1
ATOM 1322 C C . GLU A 1 185 ? -36.659 132.302 41.163 1.00 48.10 185 GLU A C 1
ATOM 1323 O O . GLU A 1 185 ? -36.547 131.184 40.638 1.00 56.94 185 GLU A O 1
ATOM 1329 N N . ARG A 1 186 ? -35.625 133.119 41.366 1.00 36.61 186 ARG A N 1
ATOM 1330 C CA . ARG A 1 186 ? -34.239 132.782 40.983 1.00 39.38 186 ARG A CA 1
ATOM 1331 C C . ARG A 1 186 ? -33.823 131.478 41.640 1.00 38.38 186 ARG A C 1
ATOM 1332 O O . ARG A 1 186 ? -33.199 130.617 41.044 1.00 47.67 186 ARG A O 1
ATOM 1340 N N . ASN A 1 187 ? -34.164 131.336 42.902 1.00 55.22 187 ASN A N 1
ATOM 1341 C CA . ASN A 1 187 ? -33.772 130.143 43.605 1.00 61.27 187 ASN A CA 1
ATOM 1342 C C . ASN A 1 187 ? -34.579 128.930 43.228 1.00 56.72 187 ASN A C 1
ATOM 1343 O O . ASN A 1 187 ? -34.015 127.841 43.172 1.00 45.24 187 ASN A O 1
ATOM 1348 N N . LYS A 1 188 ? -35.878 129.113 42.972 1.00 52.33 188 LYS A N 1
ATOM 1349 C CA . LYS A 1 188 ? -36.759 127.999 42.571 1.00 54.23 188 LYS A CA 1
ATOM 1350 C C . LYS A 1 188 ? -36.152 127.491 41.266 1.00 57.12 188 LYS A C 1
ATOM 1351 O O . LYS A 1 188 ? -35.916 126.272 41.091 1.00 46.63 188 LYS A O 1
ATOM 1357 N N . ALA A 1 189 ? -35.878 128.456 40.374 1.00 51.21 189 ALA A N 1
ATOM 1358 C CA . ALA A 1 189 ? -35.291 128.175 39.075 1.00 34.10 189 ALA A CA 1
ATOM 1359 C C . ALA A 1 189 ? -34.000 127.394 39.292 1.00 33.24 189 ALA A C 1
ATOM 1360 O O . ALA A 1 189 ? -33.816 126.321 38.739 1.00 41.30 189 ALA A O 1
ATOM 1362 N N . ARG A 1 190 ? -33.113 127.912 40.126 1.00 40.92 190 ARG A N 1
ATOM 1363 C CA . ARG A 1 190 ? -31.831 127.257 40.392 1.00 56.64 190 ARG A CA 1
ATOM 1364 C C . ARG A 1 190 ? -32.047 125.788 40.794 1.00 58.03 190 ARG A C 1
ATOM 1365 O O . ARG A 1 190 ? -31.345 124.866 40.348 1.00 53.62 190 ARG A O 1
ATOM 1373 N N . ASP A 1 191 ? -33.053 125.594 41.635 1.00 60.34 191 ASP A N 1
ATOM 1374 C CA . ASP A 1 191 ? -33.392 124.281 42.143 1.00 68.26 191 ASP A CA 1
ATOM 1375 C C . ASP A 1 191 ? -33.850 123.368 41.048 1.00 68.15 191 ASP A C 1
ATOM 1376 O O . ASP A 1 191 ? -33.248 122.329 40.829 1.00 71.06 191 ASP A O 1
ATOM 1381 N N . LEU A 1 192 ? -34.911 123.765 40.355 1.00 68.44 192 LEU A N 1
ATOM 1382 C CA . LEU A 1 192 ? -35.443 122.975 39.241 1.00 53.27 192 LEU A CA 1
ATOM 1383 C C . LEU A 1 192 ? -34.343 122.517 38.280 1.00 52.01 192 LEU A C 1
ATOM 1384 O O . LEU A 1 192 ? -34.389 121.393 37.746 1.00 55.11 192 LEU A O 1
ATOM 1389 N N . ALA A 1 193 ? -33.372 123.408 38.071 1.00 46.06 193 ALA A N 1
ATOM 1390 C CA . ALA A 1 193 ? -32.243 123.174 37.181 1.00 49.13 193 ALA A CA 1
ATOM 1391 C C . ALA A 1 193 ? -31.314 122.168 37.792 1.00 57.34 193 ALA A C 1
ATOM 1392 O O . ALA A 1 193 ? -30.756 121.316 37.123 1.00 62.46 193 ALA A O 1
ATOM 1394 N N . LEU A 1 194 ? -31.128 122.292 39.089 1.00 69.37 194 LEU A N 1
ATOM 1395 C CA . LEU A 1 194 ? -30.280 121.360 39.777 1.00 69.30 194 LEU A CA 1
ATOM 1396 C C . LEU A 1 194 ? -30.982 120.026 39.689 1.00 66.91 194 LEU A C 1
ATOM 1397 O O . LEU A 1 194 ? -30.349 118.998 39.480 1.00 71.88 194 LEU A O 1
ATOM 1402 N N . ALA A 1 195 ? -32.308 120.074 39.843 1.00 63.60 195 ALA A N 1
ATOM 1403 C CA . ALA A 1 195 ? -33.164 118.888 39.773 1.00 67.12 195 ALA A CA 1
ATOM 1404 C C . ALA A 1 195 ? -32.747 118.107 38.536 1.00 68.62 195 ALA A C 1
ATOM 1405 O O . ALA A 1 195 ? -32.253 117.001 38.644 1.00 66.19 195 ALA A O 1
ATOM 1407 N N . ILE A 1 196 ? -32.942 118.703 37.366 1.00 63.08 196 ILE A N 1
ATOM 1408 C CA . ILE A 1 196 ? -32.561 118.076 36.111 1.00 63.80 196 ILE A CA 1
ATOM 1409 C C . ILE A 1 196 ? -31.176 117.453 36.276 1.00 67.65 196 ILE A C 1
ATOM 1410 O O . ILE A 1 196 ? -31.068 116.270 36.499 1.00 72.18 196 ILE A O 1
ATOM 1415 N N . ARG A 1 197 ? -30.124 118.265 36.186 1.00 78.22 197 ARG A N 1
ATOM 1416 C CA . ARG A 1 197 ? -28.721 117.803 36.310 1.00 86.38 197 ARG A CA 1
ATOM 1417 C C . ARG A 1 197 ? -28.537 116.548 37.155 1.00 92.84 197 ARG A C 1
ATOM 1418 O O . ARG A 1 197 ? -28.008 115.527 36.697 1.00 93.63 197 ARG A O 1
ATOM 1426 N N . ASP A 1 198 ? -28.946 116.670 38.414 1.00 102.98 198 ASP A N 1
ATOM 1427 C CA . ASP A 1 198 ? -28.843 115.590 39.380 1.00 103.08 198 ASP A CA 1
ATOM 1428 C C . ASP A 1 198 ? -29.905 114.537 39.116 1.00 102.57 198 ASP A C 1
ATOM 1429 O O . ASP A 1 198 ? -29.711 113.645 38.289 1.00 97.63 198 ASP A O 1
ATOM 1434 N N . SER A 1 199 ? -31.028 114.667 39.823 1.00 111.91 199 SER A N 1
ATOM 1435 C CA . SER A 1 199 ? -32.175 113.754 39.707 1.00 113.65 199 SER A CA 1
ATOM 1436 C C . SER A 1 199 ? -32.319 113.132 38.303 1.00 112.69 199 SER A C 1
ATOM 1437 O O . SER A 1 199 ? -32.246 111.906 38.142 1.00 113.65 199 SER A O 1
ATOM 1439 N N . GLU A 1 200 ? -32.520 113.988 37.300 1.00 110.48 200 GLU A N 1
ATOM 1440 C CA . GLU A 1 200 ? -32.683 113.551 35.911 1.00 113.65 200 GLU A CA 1
ATOM 1441 C C . GLU A 1 200 ? -31.377 113.005 35.269 1.00 113.65 200 GLU A C 1
ATOM 1442 O O . GLU A 1 200 ? -30.704 113.685 34.479 1.00 113.65 200 GLU A O 1
ATOM 1444 N N . ARG A 1 201 ? -31.040 111.765 35.629 1.00 113.65 201 ARG A N 1
ATOM 1445 C CA . ARG A 1 201 ? -29.860 111.074 35.105 1.00 113.65 201 ARG A CA 1
ATOM 1446 C C . ARG A 1 201 ? -28.553 111.849 35.302 1.00 113.65 201 ARG A C 1
ATOM 1447 O O . ARG A 1 201 ? -28.141 112.637 34.441 1.00 113.65 201 ARG A O 1
ATOM 1449 N N . GLN A 1 202 ? -27.911 111.601 36.443 1.00 110.97 202 GLN A N 1
ATOM 1450 C CA . GLN A 1 202 ? -26.638 112.239 36.775 1.00 113.65 202 GLN A CA 1
ATOM 1451 C C . GLN A 1 202 ? -25.500 111.590 35.969 1.00 113.65 202 GLN A C 1
ATOM 1452 O O . GLN A 1 202 ? -25.586 110.420 35.549 1.00 113.65 202 GLN A O 1
ATOM 1454 N N . GLY A 1 203 ? -24.438 112.361 35.757 1.00 113.65 203 GLY A N 1
ATOM 1455 C CA . GLY A 1 203 ? -23.299 111.865 35.010 1.00 113.65 203 GLY A CA 1
ATOM 1456 C C . GLY A 1 203 ? -22.340 113.002 34.712 1.00 113.65 203 GLY A C 1
ATOM 1457 O O . GLY A 1 203 ? -21.193 112.997 35.177 1.00 113.65 203 GLY A O 1
ATOM 1458 N N . LYS A 1 204 ? -22.809 113.982 33.939 1.00 113.63 204 LYS A N 1
ATOM 1459 C CA . LYS A 1 204 ? -21.986 115.134 33.575 1.00 110.24 204 LYS A CA 1
ATOM 1460 C C . LYS A 1 204 ? -22.836 116.226 32.953 1.00 111.13 204 LYS A C 1
ATOM 1461 O O . LYS A 1 204 ? -23.201 116.160 31.783 1.00 113.65 204 LYS A O 1
ATOM 1463 N N . ALA A 1 205 ? -23.150 117.222 33.770 1.00 110.04 205 ALA A N 1
ATOM 1464 C CA . ALA A 1 205 ? -23.939 118.376 33.355 1.00 98.54 205 ALA A CA 1
ATOM 1465 C C . ALA A 1 205 ? -23.629 119.475 34.363 1.00 92.04 205 ALA A C 1
ATOM 1466 O O . ALA A 1 205 ? -23.693 119.251 35.575 1.00 99.72 205 ALA A O 1
ATOM 1468 N N . GLN A 1 206 ? -23.270 120.650 33.851 1.00 83.31 206 GLN A N 1
ATOM 1469 C CA . GLN A 1 206 ? -22.941 121.799 34.690 1.00 79.81 206 GLN A CA 1
ATOM 1470 C C . GLN A 1 206 ? -24.073 122.818 34.651 1.00 76.33 206 GLN A C 1
ATOM 1471 O O . GLN A 1 206 ? -24.502 123.245 33.573 1.00 77.28 206 GLN A O 1
ATOM 1473 N N . VAL A 1 207 ? -24.542 123.184 35.846 1.00 67.40 207 VAL A N 1
ATOM 1474 C CA . VAL A 1 207 ? -25.631 124.157 36.026 1.00 52.71 207 VAL A CA 1
ATOM 1475 C C . VAL A 1 207 ? -25.071 125.569 36.293 1.00 57.50 207 VAL A C 1
ATOM 1476 O O . VAL A 1 207 ? -24.150 125.715 37.101 1.00 72.42 207 VAL A O 1
ATOM 1480 N N . GLU A 1 208 ? -25.617 126.587 35.605 1.00 47.12 208 GLU A N 1
ATOM 1481 C CA . GLU A 1 208 ? -25.209 127.987 35.785 1.00 40.52 208 GLU A CA 1
ATOM 1482 C C . GLU A 1 208 ? -26.349 128.934 35.832 1.00 44.18 208 GLU A C 1
ATOM 1483 O O . GLU A 1 208 ? -27.205 128.944 34.946 1.00 54.73 208 GLU A O 1
ATOM 1489 N N . ILE A 1 209 ? -26.348 129.751 36.877 1.00 44.96 209 ILE A N 1
ATOM 1490 C CA . ILE A 1 209 ? -27.399 130.759 37.013 1.00 37.95 209 ILE A CA 1
ATOM 1491 C C . ILE A 1 209 ? -26.936 131.935 36.173 1.00 35.50 209 ILE A C 1
ATOM 1492 O O . ILE A 1 209 ? -25.781 132.338 36.212 1.00 37.45 209 ILE A O 1
ATOM 1497 N N . VAL A 1 210 ? -27.842 132.440 35.359 1.00 39.82 210 VAL A N 1
ATOM 1498 C CA . VAL A 1 210 ? -27.549 133.536 34.465 1.00 37.82 210 VAL A CA 1
ATOM 1499 C C . VAL A 1 210 ? -28.483 134.703 34.723 1.00 45.68 210 VAL A C 1
ATOM 1500 O O . VAL A 1 210 ? -29.676 134.554 34.996 1.00 37.21 210 VAL A O 1
ATOM 1504 N N . THR A 1 211 ? -27.932 135.894 34.622 1.00 43.32 211 THR A N 1
ATOM 1505 C CA . THR A 1 211 ? -28.734 137.052 34.869 1.00 46.46 211 THR A CA 1
ATOM 1506 C C . THR A 1 211 ? -29.037 137.763 33.555 1.00 46.23 211 THR A C 1
ATOM 1507 O O . THR A 1 211 ? -28.194 137.854 32.652 1.00 43.79 211 THR A O 1
ATOM 1511 N N . ASP A 1 212 ? -30.286 138.210 33.479 1.00 49.07 212 ASP A N 1
ATOM 1512 C CA . ASP A 1 212 ? -30.828 138.931 32.338 1.00 49.81 212 ASP A CA 1
ATOM 1513 C C . ASP A 1 212 ? -29.827 139.954 31.827 1.00 52.08 212 ASP A C 1
ATOM 1514 O O . ASP A 1 212 ? -29.622 140.991 32.448 1.00 69.28 212 ASP A O 1
ATOM 1519 N N . GLY A 1 213 ? -29.202 139.672 30.691 1.00 55.47 213 GLY A N 1
ATOM 1520 C CA . GLY A 1 213 ? -28.236 140.611 30.160 1.00 43.21 213 GLY A CA 1
ATOM 1521 C C . GLY A 1 213 ? -26.832 140.031 30.090 1.00 44.72 213 GLY A C 1
ATOM 1522 O O . GLY A 1 213 ? -26.064 140.371 29.180 1.00 65.55 213 GLY A O 1
ATOM 1523 N N . GLU A 1 214 ? -26.483 139.145 31.023 1.00 39.20 214 GLU A N 1
ATOM 1524 C CA . GLU A 1 214 ? -25.149 138.557 31.009 1.00 51.88 214 GLU A CA 1
ATOM 1525 C C . GLU A 1 214 ? -25.149 137.123 30.521 1.00 53.02 214 GLU A C 1
ATOM 1526 O O . GLU A 1 214 ? -24.481 136.272 31.110 1.00 58.59 214 GLU A O 1
ATOM 1532 N N . GLU A 1 215 ? -25.885 136.846 29.441 1.00 43.59 215 GLU A N 1
ATOM 1533 C CA . GLU A 1 215 ? -25.948 135.476 28.952 1.00 39.11 215 GLU A CA 1
ATOM 1534 C C . GLU A 1 215 ? -24.601 135.016 28.429 1.00 35.47 215 GLU A C 1
ATOM 1535 O O . GLU A 1 215 ? -23.813 135.827 27.929 1.00 49.30 215 GLU A O 1
ATOM 1541 N N . PRO A 1 216 ? -24.304 133.705 28.562 1.00 38.85 216 PRO A N 1
ATOM 1542 C CA . PRO A 1 216 ? -23.051 133.066 28.124 1.00 46.85 216 PRO A CA 1
ATOM 1543 C C . PRO A 1 216 ? -23.026 132.923 26.631 1.00 63.64 216 PRO A C 1
ATOM 1544 O O . PRO A 1 216 ? -24.021 133.193 25.963 1.00 63.30 216 PRO A O 1
ATOM 1548 N N . ALA A 1 217 ? -21.888 132.487 26.108 1.00 64.41 217 ALA A N 1
ATOM 1549 C CA . ALA A 1 217 ? -21.781 132.316 24.677 1.00 61.47 217 ALA A CA 1
ATOM 1550 C C . ALA A 1 217 ? -22.801 131.271 24.163 1.00 60.10 217 ALA A C 1
ATOM 1551 O O . ALA A 1 217 ? -23.544 131.551 23.213 1.00 55.47 217 ALA A O 1
ATOM 1553 N N . GLU A 1 218 ? -22.841 130.089 24.801 1.00 48.42 218 GLU A N 1
ATOM 1554 C CA . GLU A 1 218 ? -23.753 129.006 24.398 1.00 39.86 218 GLU A CA 1
ATOM 1555 C C . GLU A 1 218 ? -25.177 129.520 24.253 1.00 37.10 218 GLU A C 1
ATOM 1556 O O . GLU A 1 218 ? -25.811 129.348 23.193 1.00 43.34 218 GLU A O 1
ATOM 1562 N N . MET A 1 219 ? -25.672 130.164 25.311 1.00 32.74 219 MET A N 1
ATOM 1563 C CA . MET A 1 219 ? -27.012 130.734 25.289 1.00 41.15 219 MET A CA 1
ATOM 1564 C C . MET A 1 219 ? -27.260 131.559 23.986 1.00 40.58 219 MET A C 1
ATOM 1565 O O . MET A 1 219 ? -28.359 131.549 23.433 1.00 51.21 219 MET A O 1
ATOM 1570 N N . ILE A 1 220 ? -26.241 132.239 23.470 1.00 41.09 220 ILE A N 1
ATOM 1571 C CA . ILE A 1 220 ? -26.423 132.994 22.239 1.00 55.27 220 ILE A CA 1
ATOM 1572 C C . ILE A 1 220 ? -26.291 132.115 21.003 1.00 57.96 220 ILE A C 1
ATOM 1573 O O . ILE A 1 220 ? -27.014 132.326 20.029 1.00 47.73 220 ILE A O 1
ATOM 1578 N N . GLN A 1 221 ? -25.386 131.131 21.031 1.00 45.83 221 GLN A N 1
ATOM 1579 C CA . GLN A 1 221 ? -25.197 130.236 19.874 1.00 40.96 221 GLN A CA 1
ATOM 1580 C C . GLN A 1 221 ? -26.498 129.569 19.548 1.00 51.40 221 GLN A C 1
ATOM 1581 O O . GLN A 1 221 ? -26.732 129.186 18.415 1.00 62.17 221 GLN A O 1
ATOM 1583 N N . VAL A 1 222 ? -27.338 129.438 20.563 1.00 42.40 222 VAL A N 1
ATOM 1584 C CA . VAL A 1 222 ? -28.651 128.816 20.461 1.00 36.76 222 VAL A CA 1
ATOM 1585 C C . VAL A 1 222 ? -29.745 129.785 20.094 1.00 34.73 222 VAL A C 1
ATOM 1586 O O . VAL A 1 222 ? -30.442 129.590 19.106 1.00 66.88 222 VAL A O 1
ATOM 1590 N N . LEU A 1 223 ? -29.897 130.823 20.910 1.00 37.49 223 LEU A N 1
ATOM 1591 C CA . LEU A 1 223 ? -30.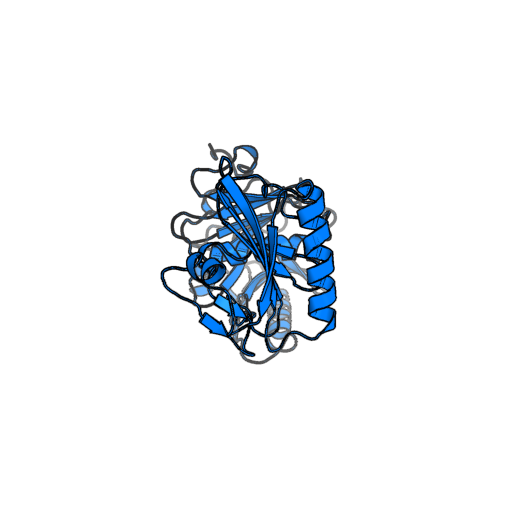956 131.830 20.739 1.00 33.14 223 LEU A CA 1
ATOM 1592 C C . LEU A 1 223 ? -30.663 132.923 19.706 1.00 40.75 223 LEU A C 1
ATOM 1593 O O . LEU A 1 223 ? -31.577 133.493 19.051 1.00 42.66 223 LEU A O 1
ATOM 1598 N N . GLY A 1 224 ? -29.369 133.195 19.559 1.00 42.80 224 GLY A N 1
ATOM 1599 C CA . GLY A 1 224 ? -28.933 134.227 18.648 1.00 57.73 224 GLY A CA 1
ATOM 1600 C C . GLY A 1 224 ? -28.750 135.503 19.429 1.00 62.46 224 GLY A C 1
ATOM 1601 O O . GLY A 1 224 ? -28.985 135.553 20.637 1.00 72.67 224 GLY A O 1
ATOM 1602 N N . PRO A 1 225 ? -28.319 136.562 18.751 1.00 64.58 225 PRO A N 1
ATOM 1603 C CA . PRO A 1 225 ? -28.105 137.855 19.395 1.00 63.50 225 PRO A CA 1
ATOM 1604 C C . PRO A 1 225 ? -29.385 138.308 20.133 1.00 57.34 225 PRO A C 1
ATOM 1605 O O . PRO A 1 225 ? -30.491 138.342 19.565 1.00 57.36 225 PRO A O 1
ATOM 1609 N N . LYS A 1 226 ? -29.208 138.670 21.398 1.00 47.67 226 LYS A N 1
ATOM 1610 C CA . LYS A 1 226 ? -30.325 139.064 22.203 1.00 39.72 226 LYS A CA 1
ATOM 1611 C C . LYS A 1 226 ? -30.932 140.381 21.814 1.00 26.20 226 LYS A C 1
ATOM 1612 O O . LYS A 1 226 ? -30.227 141.371 21.547 1.00 41.58 226 LYS A O 1
ATOM 1618 N N . PRO A 1 227 ? -32.273 140.408 21.747 1.00 21.07 227 PRO A N 1
ATOM 1619 C CA . PRO A 1 227 ? -33.062 141.593 21.412 1.00 26.26 227 PRO A CA 1
ATOM 1620 C C . PRO A 1 227 ? -33.531 142.151 22.729 1.00 35.60 227 PRO A C 1
ATOM 1621 O O . PRO A 1 227 ? -33.068 141.801 23.821 1.00 54.91 227 PRO A O 1
ATOM 1625 N N . ALA A 1 228 ? -34.540 142.970 22.601 1.00 39.28 228 ALA A N 1
ATOM 1626 C CA . ALA A 1 228 ? -35.137 143.582 23.738 1.00 34.88 228 ALA A CA 1
ATOM 1627 C C . ALA A 1 228 ? -36.256 142.660 24.164 1.00 45.86 228 ALA A C 1
ATOM 1628 O O . ALA A 1 228 ? -36.937 142.121 23.301 1.00 57.69 228 ALA A O 1
ATOM 1630 N N . LEU A 1 229 ? -36.442 142.480 25.475 1.00 53.44 229 LEU A N 1
ATOM 1631 C CA . LEU A 1 229 ? -37.482 141.578 25.970 1.00 46.81 229 LEU A CA 1
ATOM 1632 C C . LEU A 1 229 ? -38.752 142.264 26.514 1.00 44.22 229 LEU A C 1
ATOM 1633 O O . LEU A 1 229 ? -38.730 143.473 26.865 1.00 47.51 229 LEU A O 1
ATOM 1638 N N . LYS A 1 230 ? -39.837 141.468 26.537 1.00 50.46 230 LYS A N 1
ATOM 1639 C CA . LYS A 1 230 ? -41.182 141.849 26.973 1.00 62.92 230 LYS A CA 1
ATOM 1640 C C . LYS A 1 230 ? -41.274 141.984 28.493 1.00 73.77 230 LYS A C 1
ATOM 1641 O O . LYS A 1 230 ? -40.729 141.167 29.220 1.00 80.14 230 LYS A O 1
ATOM 1643 N N . GLU A 1 231 ? -41.987 143.004 28.957 1.00 80.34 231 GLU A N 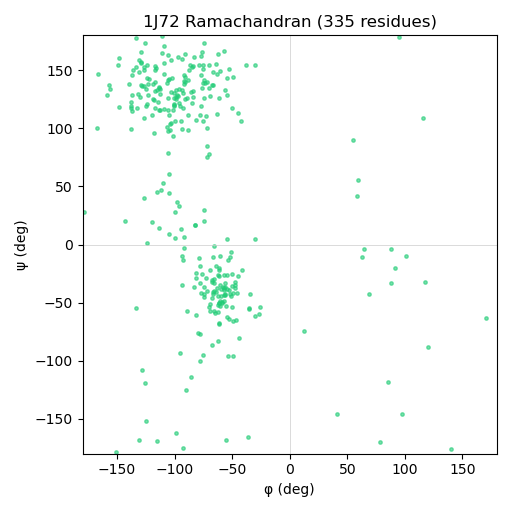1
ATOM 1644 C CA . GLU A 1 231 ? -42.154 143.275 30.378 1.00 86.40 231 GLU A CA 1
ATOM 1645 C C . GLU A 1 231 ? -42.578 142.091 31.253 1.00 93.45 231 GLU A C 1
ATOM 1646 O O . GLU A 1 231 ? -41.752 141.315 31.712 1.00 99.82 231 GLU A O 1
ATOM 1648 N N . GLY A 1 232 ? -43.870 141.964 31.512 1.00 95.45 232 GLY A N 1
ATOM 1649 C CA . GLY A 1 232 ? -44.335 140.880 32.362 1.00 102.31 232 GLY A CA 1
ATOM 1650 C C . GLY A 1 232 ? -45.399 140.056 31.669 1.00 107.00 232 GLY A C 1
ATOM 1651 O O . GLY A 1 232 ? -45.130 139.479 30.608 1.00 108.27 232 GLY A O 1
ATOM 1652 N N . ASN A 1 233 ? -46.600 140.012 32.252 1.00 109.15 233 ASN A N 1
ATOM 1653 C CA . ASN A 1 233 ? -47.720 139.245 31.684 1.00 113.65 233 ASN A CA 1
ATOM 1654 C C . ASN A 1 233 ? -48.770 140.142 30.979 1.00 113.65 233 ASN A C 1
ATOM 1655 O O . ASN A 1 233 ? -49.553 140.804 31.674 1.00 113.65 233 ASN A O 1
ATOM 1657 N N . PRO A 1 234 ? -48.796 140.182 29.602 1.00 113.65 234 PRO A N 1
ATOM 1658 C CA . PRO A 1 234 ? -49.739 140.982 28.761 1.00 113.65 234 PRO A CA 1
ATOM 1659 C C . PRO A 1 234 ? -51.216 140.500 28.537 1.00 113.65 234 PRO A C 1
ATOM 1660 O O . PRO A 1 234 ? -52.102 140.729 29.400 1.00 113.65 234 PRO A O 1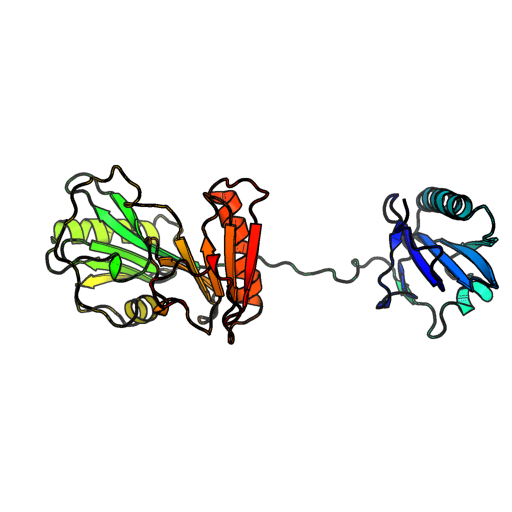
ATOM 1664 N N . GLU A 1 235 ? -51.443 139.876 27.360 1.00 113.65 235 GLU A N 1
ATOM 1665 C CA . GLU A 1 235 ? -52.743 139.337 26.879 1.00 113.65 235 GLU A CA 1
ATOM 1666 C C . GLU A 1 235 ? -53.746 138.841 27.961 1.00 113.65 235 GLU A C 1
ATOM 1667 O O . GLU A 1 235 ? -53.352 138.445 29.076 1.00 113.65 235 GLU A O 1
ATOM 1669 N N . GLU A 1 236 ? -55.036 138.859 27.611 1.00 110.87 236 GLU A N 1
ATOM 1670 C CA . GLU A 1 236 ? -56.095 138.444 28.546 1.00 113.65 236 GLU A CA 1
ATOM 1671 C C . GLU A 1 236 ? -56.761 137.057 28.294 1.00 113.65 236 GLU A C 1
ATOM 1672 O O . GLU A 1 236 ? -57.877 136.949 27.754 1.00 113.65 236 GLU A O 1
ATOM 1674 N N . ASP A 1 237 ? -56.038 136.016 28.711 1.00 113.65 237 ASP A N 1
ATOM 1675 C CA . ASP A 1 237 ? -56.449 134.611 28.646 1.00 113.65 237 ASP A CA 1
ATOM 1676 C C . ASP A 1 237 ? -55.677 134.085 29.859 1.00 113.65 237 ASP A C 1
ATOM 1677 O O . ASP A 1 237 ? -55.010 134.857 30.572 1.00 113.65 237 ASP A O 1
ATOM 1679 N N . LEU A 1 238 ? -55.759 132.800 30.146 1.00 113.65 238 LEU A N 1
ATOM 1680 C CA . LEU A 1 238 ? -54.993 132.301 31.277 1.00 113.65 238 LEU A CA 1
ATOM 1681 C C . LEU A 1 238 ? -54.137 131.167 30.729 1.00 113.65 238 LEU A C 1
ATOM 1682 O O . LEU A 1 238 ? -53.758 131.167 29.528 1.00 113.65 238 LEU A O 1
ATOM 1684 N N . THR A 1 239 ? -53.824 130.222 31.623 1.00 113.65 239 THR A N 1
ATOM 1685 C CA . THR A 1 239 ? -53.064 129.017 31.276 1.00 112.67 239 THR A CA 1
ATOM 1686 C C . THR A 1 239 ? -54.104 128.020 30.679 1.00 113.65 239 THR A C 1
ATOM 1687 O O . THR A 1 239 ? -53.836 126.811 30.576 1.00 113.65 239 THR A O 1
ATOM 1689 N N . ALA A 1 240 ? -55.275 128.566 30.292 1.00 113.65 240 ALA A N 1
ATOM 1690 C CA . ALA A 1 240 ? -56.418 127.823 29.717 1.00 113.11 240 ALA A CA 1
ATOM 1691 C C . ALA A 1 240 ? -56.136 127.300 28.299 1.00 113.65 240 ALA A C 1
ATOM 1692 O O . ALA A 1 240 ? -56.287 126.098 28.020 1.00 113.65 240 ALA A O 1
ATOM 1694 N N . ASP A 1 241 ? -55.727 128.207 27.411 1.00 113.65 241 ASP A N 1
ATOM 1695 C CA . ASP A 1 241 ? -55.413 127.843 26.027 1.00 113.65 241 ASP A CA 1
ATOM 1696 C C . ASP A 1 241 ? -53.910 127.496 25.870 1.00 113.65 241 ASP A C 1
ATOM 1697 O O . ASP A 1 241 ? -53.055 128.082 26.575 1.00 107.37 241 ASP A O 1
ATOM 1699 N N . LYS A 1 242 ? -53.604 126.530 24.981 1.00 113.65 242 LYS A N 1
ATOM 1700 C CA . LYS A 1 242 ? -52.204 126.135 24.687 1.00 113.41 242 LYS A CA 1
ATOM 1701 C C . LYS A 1 242 ? -51.496 127.477 24.423 1.00 112.04 242 LYS A C 1
ATOM 1702 O O . LYS A 1 242 ? -50.627 127.908 25.203 1.00 113.65 242 LYS A O 1
ATOM 1704 N N . ALA A 1 243 ? -51.905 128.132 23.330 1.00 112.08 243 ALA A N 1
ATOM 1705 C CA . ALA A 1 243 ? -51.414 129.466 22.966 1.00 111.05 243 ALA A CA 1
ATOM 1706 C C . ALA A 1 243 ? -52.660 130.376 22.724 1.00 113.14 243 ALA A C 1
ATOM 1707 O O . ALA A 1 243 ? -53.378 130.749 23.672 1.00 109.24 243 ALA A O 1
ATOM 1709 N N . ASN A 1 244 ? -52.926 130.705 21.458 1.00 113.65 244 ASN A N 1
ATOM 1710 C CA . ASN A 1 244 ? -54.063 131.567 21.099 1.00 113.65 244 ASN A CA 1
ATOM 1711 C C . ASN A 1 244 ? -54.902 131.017 19.921 1.00 113.65 244 ASN A C 1
ATOM 1712 O O . ASN A 1 244 ? -56.129 130.835 20.047 1.00 113.65 244 ASN A O 1
ATOM 1714 N N . ALA A 1 245 ? -54.218 130.746 18.796 1.00 113.65 245 ALA A N 1
ATOM 1715 C CA . ALA A 1 245 ? -54.826 130.247 17.535 1.00 113.65 245 ALA A CA 1
ATOM 1716 C C . ALA A 1 245 ? -54.820 128.701 17.287 1.00 113.65 245 ALA A C 1
ATOM 1717 O O . ALA A 1 245 ? -55.738 127.967 17.722 1.00 113.65 245 ALA A O 1
ATOM 1719 N N . GLN A 1 246 ? -53.777 128.235 16.583 1.00 113.65 246 GLN A N 1
ATOM 1720 C CA . GLN A 1 246 ? -53.606 126.817 16.196 1.00 113.65 246 GLN A CA 1
ATOM 1721 C C . GLN A 1 246 ? -52.825 125.872 17.169 1.00 113.65 246 GLN A C 1
ATOM 1722 O O . GLN A 1 246 ? -53.180 125.734 18.357 1.00 113.65 246 GLN A O 1
ATOM 1728 N N . ALA A 1 247 ? -51.779 125.222 16.637 1.00 113.65 247 ALA A N 1
ATOM 1729 C CA . ALA A 1 247 ? -50.948 124.292 17.400 1.00 107.48 247 ALA A CA 1
ATOM 1730 C C . ALA A 1 247 ? -49.781 123.683 16.599 1.00 103.04 247 ALA A C 1
ATOM 1731 O O . ALA A 1 247 ? -49.357 122.565 16.894 1.00 109.68 247 ALA A O 1
ATOM 1733 N N . ALA A 1 248 ? -49.263 124.389 15.591 1.00 87.73 248 ALA A N 1
ATOM 1734 C CA . ALA A 1 248 ? -48.139 123.852 14.817 1.00 70.59 248 ALA A CA 1
ATOM 1735 C C . ALA A 1 248 ? -46.823 124.307 15.448 1.00 67.82 248 ALA A C 1
ATOM 1736 O O . ALA A 1 248 ? -46.743 125.428 15.948 1.00 75.87 248 ALA A O 1
ATOM 1738 N N . ALA A 1 249 ? -45.796 123.454 15.420 1.00 57.16 249 ALA A N 1
ATOM 1739 C CA . ALA A 1 249 ? -44.500 123.795 16.021 1.00 52.18 249 ALA A CA 1
ATOM 1740 C C . ALA A 1 249 ? -43.344 123.536 15.100 1.00 50.50 249 ALA A C 1
ATOM 1741 O O . ALA A 1 249 ? -43.382 122.607 14.326 1.00 63.04 249 ALA A O 1
ATOM 1743 N N . LEU A 1 250 ? -42.294 124.340 15.212 1.00 52.51 250 LEU A N 1
ATOM 1744 C CA . LEU A 1 250 ? -41.102 124.177 14.378 1.00 43.50 250 LEU A CA 1
ATOM 1745 C C . LEU A 1 250 ? -39.872 123.803 15.185 1.00 38.37 250 LEU A C 1
ATOM 1746 O O . LEU A 1 250 ? -39.567 124.400 16.220 1.00 63.43 250 LEU A O 1
ATOM 1751 N N . TYR A 1 251 ? -39.187 122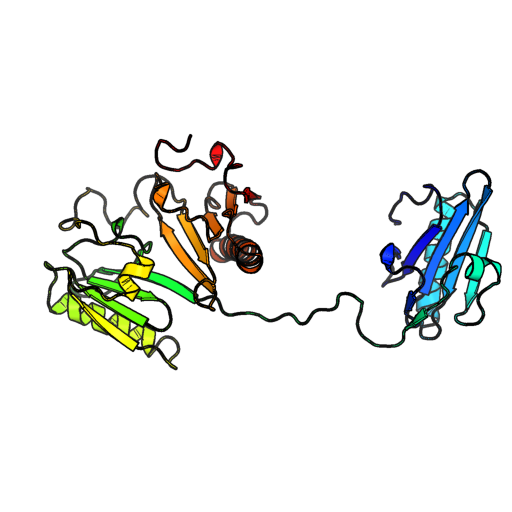.793 14.659 1.00 27.81 251 TYR A N 1
ATOM 1752 C CA . TYR A 1 251 ? -37.997 122.199 15.246 1.00 23.06 251 TYR A CA 1
ATOM 1753 C C . TYR A 1 251 ? -36.822 122.223 14.308 1.00 26.82 251 TYR A C 1
ATOM 1754 O O . TYR A 1 251 ? -36.969 122.209 13.088 1.00 48.24 251 TYR A O 1
ATOM 1763 N N . LYS A 1 252 ? -35.642 122.208 14.917 1.00 25.72 252 LYS A N 1
ATOM 1764 C CA . LYS A 1 252 ? -34.389 122.234 14.205 1.00 24.02 252 LYS A CA 1
ATOM 1765 C C . LYS A 1 252 ? -33.634 120.995 14.531 1.00 30.01 252 LYS A C 1
ATOM 1766 O O . LYS A 1 252 ? -33.585 120.541 15.675 1.00 53.60 252 LYS A O 1
ATOM 1772 N N . VAL A 1 253 ? -33.044 120.461 13.471 1.00 34.92 253 VAL A N 1
ATOM 1773 C CA . VAL A 1 253 ? -32.206 119.267 13.520 1.00 34.27 253 VAL A CA 1
ATOM 1774 C C . VAL A 1 253 ? -30.819 119.622 12.903 1.00 30.70 253 VAL A C 1
ATOM 1775 O O . VAL A 1 253 ? -30.720 120.028 11.743 1.00 53.98 253 VAL A O 1
ATOM 1779 N N . SER A 1 254 ? -29.785 119.475 13.737 1.00 27.15 254 SER A N 1
ATOM 1780 C CA . SER A 1 254 ? -28.389 119.758 13.410 1.00 26.61 254 SER A CA 1
ATOM 1781 C C . SER A 1 254 ? -27.317 119.019 14.246 1.00 22.17 254 SER A C 1
ATOM 1782 O O . SER A 1 254 ? -27.353 118.939 15.472 1.00 53.37 254 SER A O 1
ATOM 1785 N N . ASP A 1 255 ? -26.331 118.491 13.538 1.00 35.98 255 ASP A N 1
ATOM 1786 C CA . ASP A 1 255 ? -25.253 117.758 14.181 1.00 46.85 255 ASP A CA 1
ATOM 1787 C C . ASP A 1 255 ? -23.985 118.597 14.230 1.00 49.31 255 ASP A C 1
ATOM 1788 O O . ASP A 1 255 ? -22.904 118.114 14.572 1.00 59.21 255 ASP A O 1
ATOM 1793 N N . ALA A 1 256 ? -24.135 119.862 13.878 1.00 41.57 256 ALA A N 1
ATOM 1794 C CA . ALA A 1 256 ? -23.043 120.828 13.896 1.00 38.77 256 ALA A CA 1
ATOM 1795 C C . ALA A 1 256 ? -22.104 120.749 15.110 1.00 46.77 256 ALA A C 1
ATOM 1796 O O . ALA A 1 256 ? -20.964 121.210 15.065 1.00 58.94 256 ALA A O 1
ATOM 1798 N N . THR A 1 257 ? -22.573 120.182 16.202 1.00 62.87 257 THR A N 1
ATOM 1799 C CA . THR A 1 257 ? -21.749 120.134 17.384 1.00 58.89 257 THR A CA 1
ATOM 1800 C C . THR A 1 257 ? -21.062 118.803 17.577 1.00 62.08 257 THR A C 1
ATOM 1801 O O . THR A 1 257 ? -20.399 118.569 18.586 1.00 76.39 257 THR A O 1
ATOM 1805 N N . GLY A 1 258 ? -21.204 117.927 16.598 1.00 61.79 258 GLY A N 1
ATOM 1806 C CA . GLY A 1 258 ? -20.606 116.614 16.725 1.00 63.19 258 GLY A CA 1
ATOM 1807 C C . GLY A 1 258 ? -21.602 115.706 17.427 1.00 65.06 258 GLY A C 1
ATOM 1808 O O . GLY A 1 258 ? -21.349 114.507 17.615 1.00 68.24 258 GLY A O 1
ATOM 1809 N N . GLN A 1 259 ? -22.719 116.314 17.836 1.00 62.63 259 GLN A N 1
ATOM 1810 C CA . GLN A 1 259 ? -23.833 115.648 18.487 1.00 67.12 259 GLN A CA 1
ATOM 1811 C C . GLN A 1 259 ? -24.942 115.810 17.495 1.00 59.94 259 GLN A C 1
ATOM 1812 O O . GLN A 1 259 ? -24.729 116.196 16.380 1.00 82.88 259 GLN A O 1
ATOM 1818 N N . MET A 1 260 ? -26.140 115.502 17.893 1.00 44.79 260 MET A N 1
ATOM 1819 C CA . MET A 1 260 ? -27.253 115.661 16.997 1.00 40.19 260 MET A CA 1
ATOM 1820 C C . MET A 1 260 ? -28.257 116.248 17.941 1.00 42.66 260 MET A C 1
ATOM 1821 O O . MET A 1 260 ? -28.637 115.625 18.931 1.00 56.93 260 MET A O 1
ATOM 1826 N N . ASN A 1 261 ? -28.673 117.466 17.644 1.00 33.82 261 ASN A N 1
ATOM 1827 C CA . ASN A 1 261 ? -29.580 118.164 18.530 1.00 38.43 261 ASN A CA 1
ATOM 1828 C C . ASN A 1 261 ? -30.908 118.480 17.906 1.00 35.64 261 ASN A C 1
ATOM 1829 O O . ASN A 1 261 ? -31.001 118.901 16.763 1.00 48.02 261 ASN A O 1
ATOM 1834 N N . LEU A 1 262 ? -31.946 118.324 18.698 1.00 38.75 262 LEU A N 1
ATOM 1835 C CA . LEU A 1 262 ? -33.267 118.668 18.229 1.00 31.84 262 LEU A CA 1
ATOM 1836 C C . LEU A 1 262 ? -33.620 119.769 19.182 1.00 29.44 262 LEU A C 1
ATOM 1837 O O . LEU A 1 262 ? -33.439 119.642 20.392 1.00 42.83 262 LEU A O 1
ATOM 1842 N N . THR A 1 263 ? -34.110 120.856 18.611 1.00 23.19 263 THR A N 1
ATOM 1843 C CA . THR A 1 263 ? -34.478 122.044 19.356 1.00 15.65 263 THR A CA 1
ATOM 1844 C C . THR A 1 263 ? -35.815 122.611 18.830 1.00 15.65 263 THR A C 1
ATOM 1845 O O . THR A 1 263 ? -35.912 122.905 17.631 1.00 37.94 263 THR A O 1
ATOM 1849 N N . LYS A 1 264 ? -36.830 122.760 19.696 1.00 26.22 264 LYS A N 1
ATOM 1850 C CA . LYS A 1 264 ? -38.061 123.427 19.239 1.00 38.24 264 LYS A CA 1
ATOM 1851 C C . LYS A 1 264 ? -37.668 124.910 19.122 1.00 38.42 264 LYS A C 1
ATOM 1852 O O . LYS A 1 264 ? -37.392 125.578 20.122 1.00 54.93 264 LYS A O 1
ATOM 1858 N N . VAL A 1 265 ? -37.609 125.405 17.893 1.00 43.65 265 VAL A N 1
ATOM 1859 C CA . VAL A 1 265 ? -37.226 126.782 17.667 1.00 36.42 265 VAL A CA 1
ATOM 1860 C C . VAL A 1 265 ? -38.408 127.739 17.586 1.00 29.82 265 VAL A C 1
ATOM 1861 O O . VAL A 1 265 ? -38.196 128.938 17.600 1.00 32.91 265 VAL A O 1
ATOM 1865 N N . ALA A 1 266 ? -39.646 127.232 17.517 1.00 29.45 266 ALA A N 1
ATOM 1866 C CA . ALA A 1 266 ? -40.867 128.098 17.493 1.00 17.43 266 ALA A CA 1
ATOM 1867 C C . ALA A 1 266 ? -42.135 127.262 17.752 1.00 31.50 266 ALA A C 1
ATOM 1868 O O . ALA A 1 266 ? -42.186 126.083 17.401 1.00 37.16 266 ALA A O 1
ATOM 1870 N N . ASP A 1 267 ? -43.124 127.848 18.416 1.00 30.06 267 ASP A N 1
ATOM 1871 C CA . ASP A 1 267 ? -44.360 127.143 18.692 1.00 38.54 267 ASP A CA 1
ATOM 1872 C C . ASP A 1 267 ? -45.502 128.119 18.585 1.00 41.73 267 ASP A C 1
ATOM 1873 O O . ASP A 1 267 ? -46.587 127.868 19.099 1.00 49.03 267 ASP A O 1
ATOM 1878 N N . SER A 1 268 ? -45.247 129.222 17.879 1.00 51.13 268 SER A N 1
ATOM 1879 C CA . SER A 1 268 ? -46.223 130.287 17.656 1.00 69.73 268 SER A CA 1
ATOM 1880 C C . SER A 1 268 ? -46.999 130.073 16.360 1.00 90.02 268 SER A C 1
ATOM 1881 O O . SER A 1 268 ? -46.828 129.060 15.670 1.00 101.99 268 SER A O 1
ATOM 1884 N N . SER A 1 269 ? -47.847 131.037 16.017 1.00 100.58 269 SER A N 1
ATOM 1885 C CA . SER A 1 269 ? -48.662 130.918 14.816 1.00 98.19 269 SER A CA 1
ATOM 1886 C C . SER A 1 269 ? -47.858 131.270 13.569 1.00 92.99 269 SER A C 1
ATOM 1887 O O . SER A 1 269 ? -47.466 130.365 12.826 1.00 90.56 269 SER A O 1
ATOM 1890 N N . PRO A 1 270 ? -47.597 132.576 13.311 1.00 87.60 270 PRO A N 1
ATOM 1891 C CA . PRO A 1 270 ? -46.814 132.883 12.106 1.00 73.58 270 PRO A CA 1
ATOM 1892 C C . PRO A 1 270 ? -45.354 132.746 12.499 1.00 65.58 270 PRO A C 1
ATOM 1893 O O . PRO A 1 270 ? -44.904 133.399 13.446 1.00 73.13 270 PRO A O 1
ATOM 1897 N N . PHE A 1 271 ? -44.635 131.872 11.800 1.00 52.41 271 PHE A N 1
ATOM 1898 C CA . PHE A 1 271 ? -43.197 131.620 12.046 1.00 50.11 271 PHE A CA 1
ATOM 1899 C C . PHE A 1 271 ? -42.337 132.648 11.313 1.00 49.44 271 PHE A C 1
ATOM 1900 O O . PHE A 1 271 ? -42.756 133.189 10.292 1.00 59.36 271 PHE A O 1
ATOM 1908 N N . ALA A 1 272 ? -41.129 132.911 11.817 1.00 42.60 272 ALA A N 1
ATOM 1909 C CA . ALA A 1 272 ? -40.235 133.855 11.158 1.00 35.82 272 ALA A CA 1
ATOM 1910 C C . ALA A 1 272 ? -39.341 133.057 10.224 1.00 49.44 272 ALA A C 1
ATOM 1911 O O . ALA A 1 272 ? -38.765 132.045 10.636 1.00 47.27 272 ALA A O 1
ATOM 1913 N N . LEU A 1 273 ? -39.244 133.496 8.968 1.00 45.35 273 LEU A N 1
ATOM 1914 C CA . LEU A 1 273 ? -38.416 132.802 7.986 1.00 39.71 273 LEU A CA 1
ATOM 1915 C C . LEU A 1 273 ? -36.935 132.780 8.413 1.00 43.15 273 LEU A C 1
ATOM 1916 O O . LEU A 1 273 ? -36.157 131.870 8.047 1.00 45.18 273 LEU A O 1
ATOM 1921 N N . GLU A 1 274 ? -36.553 133.789 9.191 1.00 38.54 274 GLU A N 1
ATOM 1922 C CA . GLU A 1 274 ? -35.191 133.868 9.707 1.00 39.52 274 GLU A CA 1
ATOM 1923 C C . GLU A 1 274 ? -34.809 132.580 10.447 1.00 36.15 274 GLU A C 1
ATOM 1924 O O . GLU A 1 274 ? -33.619 132.262 10.547 1.00 35.91 274 GLU A O 1
ATOM 1930 N N . LEU A 1 275 ? -35.790 131.850 10.982 1.00 30.99 275 LEU A N 1
ATOM 1931 C CA . LEU A 1 275 ? -35.493 130.607 11.718 1.00 36.82 275 LEU A CA 1
ATOM 1932 C C . LEU A 1 275 ? -34.913 129.529 10.839 1.00 49.51 275 LEU A C 1
ATOM 1933 O O . LEU A 1 275 ? -34.131 128.712 11.296 1.00 58.00 275 LEU A O 1
ATOM 1938 N N . LEU A 1 276 ? -35.288 129.544 9.570 1.00 58.21 276 LEU A N 1
ATOM 1939 C CA . LEU A 1 276 ? -34.800 128.546 8.657 1.00 44.39 276 LEU A CA 1
ATOM 1940 C C . LEU A 1 276 ? -33.369 128.822 8.264 1.00 41.39 276 LEU A C 1
ATOM 1941 O O . LEU A 1 276 ? -33.094 129.741 7.518 1.00 45.09 276 LEU A O 1
ATOM 1946 N N . ILE A 1 277 ? -32.466 128.018 8.811 1.00 38.85 277 ILE A N 1
ATOM 1947 C CA . ILE A 1 277 ? -31.025 128.083 8.553 1.00 39.87 277 ILE A CA 1
ATOM 1948 C C . ILE A 1 277 ? -30.644 127.043 7.529 1.00 44.40 277 ILE A C 1
ATOM 1949 O O . ILE A 1 277 ? -31.012 125.876 7.646 1.00 48.92 277 ILE A O 1
ATOM 1954 N N . SER A 1 278 ? -29.862 127.471 6.552 1.00 51.01 278 SER A N 1
ATOM 1955 C CA . SER A 1 278 ? -29.449 126.607 5.454 1.00 44.81 278 SER A CA 1
ATOM 1956 C C . SER A 1 278 ? -28.565 125.397 5.766 1.00 45.29 278 SER A C 1
ATOM 1957 O O . SER A 1 278 ? -28.475 124.474 4.980 1.00 62.32 278 SER A O 1
ATOM 1960 N N . ASP A 1 279 ? -27.912 125.396 6.911 1.00 38.91 279 ASP A N 1
ATOM 1961 C CA . ASP A 1 279 ? -27.015 124.296 7.267 1.00 44.16 279 ASP A CA 1
ATOM 1962 C C . ASP A 1 279 ? -27.710 123.187 8.066 1.00 48.68 279 ASP A C 1
ATOM 1963 O O . ASP A 1 279 ? -27.047 122.249 8.550 1.00 55.80 279 ASP A O 1
ATOM 1968 N N . ASP A 1 280 ? -29.029 123.301 8.209 1.00 46.51 280 ASP A N 1
ATOM 1969 C CA . ASP A 1 280 ? -29.783 122.336 8.999 1.00 52.73 280 ASP A CA 1
ATOM 1970 C C . ASP A 1 280 ? -31.039 121.865 8.309 1.00 54.37 280 ASP A C 1
ATOM 1971 O O . ASP A 1 280 ? -31.397 122.326 7.232 1.00 62.38 280 ASP A O 1
ATOM 1976 N N . CYS A 1 281 ? -31.712 120.953 9.005 1.00 55.64 281 CYS A N 1
ATOM 1977 C CA . CYS A 1 281 ? -33.000 120.411 8.585 1.00 48.86 281 CYS A CA 1
ATOM 1978 C C . CYS A 1 281 ? -33.924 120.836 9.678 1.00 47.10 281 CYS A C 1
ATOM 1979 O O . CYS A 1 281 ? -33.515 120.998 10.823 1.00 53.07 281 CYS A O 1
ATOM 1982 N N . PHE A 1 282 ? -35.165 121.040 9.314 1.00 40.40 282 PHE A N 1
ATOM 1983 C CA . PHE A 1 282 ? -36.172 121.433 10.271 1.00 31.63 282 PHE A CA 1
ATOM 1984 C C . PHE A 1 282 ? -37.352 120.520 10.056 1.00 42.22 282 PHE A C 1
ATOM 1985 O O . PHE A 1 282 ? -37.507 119.935 8.987 1.00 59.99 282 PHE A O 1
ATOM 1993 N N . VAL A 1 283 ? -38.178 120.411 11.086 1.00 43.66 283 VAL A N 1
ATOM 1994 C CA . VAL A 1 283 ? -39.391 119.621 11.019 1.00 32.30 283 VAL A CA 1
ATOM 1995 C C . VAL A 1 283 ? -40.537 120.511 11.452 1.00 33.88 283 VAL A C 1
ATOM 1996 O O . VAL A 1 283 ? -40.636 120.881 12.611 1.00 51.73 283 VAL A O 1
ATOM 2000 N N . LEU A 1 284 ? -41.378 120.886 10.505 1.00 26.64 284 LEU A N 1
ATOM 2001 C CA . LEU A 1 284 ? -42.520 121.703 10.842 1.00 30.20 284 LEU A CA 1
ATOM 2002 C C . LEU A 1 284 ? -43.692 120.762 11.078 1.00 40.56 284 LEU A C 1
ATOM 2003 O O . LEU A 1 284 ? -44.318 120.268 10.167 1.00 61.98 284 LEU A O 1
ATOM 2008 N N . ASP A 1 285 ? -43.945 120.515 12.347 1.00 57.91 285 ASP A N 1
ATOM 2009 C CA . ASP A 1 285 ? -45.002 119.642 12.795 1.00 53.44 285 ASP A CA 1
ATOM 2010 C C . ASP A 1 285 ? -46.409 120.275 12.848 1.00 46.93 285 ASP A C 1
ATOM 2011 O O . ASP A 1 285 ? -46.734 121.095 13.713 1.00 44.55 285 ASP A O 1
ATOM 2016 N N . ASN A 1 286 ? -47.237 119.864 11.893 1.00 54.08 286 ASN A N 1
ATOM 2017 C CA . ASN A 1 286 ? -48.623 120.283 11.814 1.00 48.31 286 ASN A CA 1
ATOM 2018 C C . ASN A 1 286 ? -49.385 118.975 11.921 1.00 52.48 286 ASN A C 1
ATOM 2019 O O . ASN A 1 286 ? -50.530 118.867 11.526 1.00 52.97 286 ASN A O 1
ATOM 2024 N N . GLY A 1 287 ? -48.702 117.964 12.436 1.00 62.20 287 GLY A N 1
ATOM 2025 C CA . GLY A 1 287 ? -49.294 116.650 12.586 1.00 59.97 287 GLY A CA 1
ATOM 2026 C C . GLY A 1 287 ? -50.698 116.639 13.159 1.00 62.40 287 GLY A C 1
ATOM 2027 O O . GLY A 1 287 ? -51.476 115.723 12.880 1.00 59.87 287 GLY A O 1
ATOM 2028 N N . LEU A 1 288 ? -51.049 117.652 13.948 1.00 71.16 288 LEU A N 1
ATOM 2029 C CA . LEU A 1 288 ? -52.384 117.664 14.537 1.00 77.88 288 LEU A CA 1
ATOM 2030 C C . LEU A 1 288 ? -53.480 117.684 13.484 1.00 81.34 288 LEU A C 1
ATOM 2031 O O . LEU A 1 288 ? -54.386 116.861 13.508 1.00 79.29 288 LEU A O 1
ATOM 2036 N N . CYS A 1 289 ? -53.408 118.625 12.557 1.00 84.01 289 CYS A N 1
ATOM 2037 C CA . CYS A 1 289 ? -54.412 118.658 11.528 1.00 84.51 289 CYS A CA 1
ATOM 2038 C C . CYS A 1 289 ? -53.826 118.264 10.177 1.00 85.92 289 CYS A C 1
ATOM 2039 O O . CYS A 1 289 ? -53.927 118.999 9.199 1.00 87.75 289 CYS A O 1
ATOM 2042 N N . GLY A 1 290 ? -53.168 117.106 10.137 1.00 83.74 290 GLY A N 1
ATOM 2043 C CA . GLY A 1 290 ? -52.676 116.632 8.859 1.00 86.16 290 GLY A CA 1
ATOM 2044 C C . GLY A 1 290 ? -51.236 116.355 8.499 1.00 85.54 290 GLY A C 1
ATOM 2045 O O . GLY A 1 290 ? -50.763 115.228 8.615 1.00 86.78 290 GLY A O 1
ATOM 2046 N N . LYS A 1 291 ? -50.549 117.380 8.022 1.00 78.82 291 LYS A N 1
ATOM 2047 C CA . LYS A 1 291 ? -49.193 117.191 7.564 1.00 80.42 291 LYS A CA 1
ATOM 2048 C C . LYS A 1 291 ? -48.088 117.465 8.584 1.00 77.91 291 LYS A C 1
ATOM 2049 O O . LYS A 1 291 ? -48.301 118.142 9.601 1.00 87.20 291 LYS A O 1
ATOM 2051 N N . ILE A 1 292 ? -46.922 116.880 8.291 1.00 64.16 292 ILE A N 1
ATOM 2052 C CA . ILE A 1 292 ? -45.682 117.064 9.061 1.00 62.01 292 ILE A CA 1
ATOM 2053 C C . ILE A 1 292 ? -44.584 117.214 7.998 1.00 61.15 292 ILE A C 1
ATOM 2054 O O . ILE A 1 292 ? -44.107 116.227 7.446 1.00 72.20 292 ILE A O 1
ATOM 2059 N N . TYR A 1 293 ? -44.188 118.452 7.708 1.00 51.62 293 TYR A N 1
ATOM 2060 C CA . TYR A 1 293 ? -43.182 118.719 6.694 1.00 45.17 293 TYR A CA 1
ATOM 2061 C C . TYR A 1 293 ? -41.777 118.568 7.222 1.00 40.82 293 TYR A C 1
ATOM 2062 O O . TYR A 1 293 ? -41.552 118.553 8.422 1.00 67.82 293 TYR A O 1
ATOM 2071 N N . ILE A 1 294 ? -40.834 118.406 6.307 1.00 34.76 294 ILE A N 1
ATOM 2072 C CA . ILE A 1 294 ? -39.394 118.314 6.637 1.00 37.06 294 ILE A CA 1
ATOM 2073 C C . ILE A 1 294 ? -38.634 119.160 5.630 1.00 32.53 294 ILE A C 1
ATOM 2074 O O . ILE A 1 294 ? -38.616 118.844 4.450 1.00 56.93 294 ILE A O 1
ATOM 2079 N N . TRP A 1 295 ? -37.996 120.223 6.113 1.00 39.46 295 TRP A N 1
ATOM 2080 C CA . TRP A 1 295 ? -37.263 121.151 5.266 1.00 41.13 295 TRP A CA 1
ATOM 2081 C C . TRP A 1 295 ? -35.779 120.838 5.334 1.00 46.18 295 TRP A C 1
ATOM 2082 O O . TRP A 1 295 ? -35.156 120.833 6.383 1.00 57.30 295 TRP A O 1
ATOM 2093 N N . LYS A 1 296 ? -35.269 120.502 4.164 1.00 47.41 296 LYS A N 1
ATOM 2094 C CA . LYS A 1 296 ? -33.892 120.148 3.971 1.00 44.63 296 LYS A CA 1
ATOM 2095 C C . LYS A 1 296 ? -33.142 121.364 3.409 1.00 51.15 296 LYS A C 1
ATOM 2096 O O . LYS A 1 296 ? -33.293 121.736 2.237 1.00 59.34 296 LYS A O 1
ATOM 2098 N N . GLY A 1 297 ? -32.334 121.989 4.267 1.00 55.47 297 GLY A N 1
ATOM 2099 C CA . GLY A 1 297 ? -31.529 123.122 3.849 1.00 57.68 297 GLY A CA 1
ATOM 2100 C C . GLY A 1 297 ? -30.378 122.690 2.938 1.00 56.96 297 GLY A C 1
ATOM 2101 O O . GLY A 1 297 ? -29.709 121.647 3.144 1.00 45.62 297 GLY A O 1
ATOM 2102 N N . ARG A 1 298 ? -30.161 123.522 1.922 1.00 46.39 298 ARG A N 1
ATOM 2103 C CA . ARG A 1 298 ? -29.122 123.311 0.929 1.00 41.09 298 ARG A CA 1
ATOM 2104 C C . ARG A 1 298 ? -27.840 122.674 1.462 1.00 41.42 298 ARG A C 1
ATOM 2105 O O . ARG A 1 298 ? -27.414 121.657 0.924 1.00 52.26 298 ARG A O 1
ATOM 2113 N N . LYS A 1 299 ? -27.228 123.271 2.498 1.00 44.94 299 LYS A N 1
ATOM 2114 C CA . LYS A 1 299 ? -25.939 122.806 3.045 1.00 53.50 299 LYS A CA 1
ATOM 2115 C C . LYS A 1 299 ? -26.043 121.901 4.236 1.00 56.74 299 LYS A C 1
ATOM 2116 O O . LYS A 1 299 ? -25.173 121.914 5.108 1.00 72.15 299 LYS A O 1
ATOM 2118 N N . ALA A 1 300 ? -27.112 121.105 4.255 1.00 51.44 300 ALA A N 1
ATOM 2119 C CA . ALA A 1 300 ? -27.359 120.139 5.338 1.00 63.16 300 ALA A CA 1
ATOM 2120 C C . ALA A 1 300 ? -26.716 118.806 4.956 1.00 59.61 300 ALA A C 1
ATOM 2121 O O . ALA A 1 300 ? -26.362 118.604 3.794 1.00 81.81 300 ALA A O 1
ATOM 2123 N N . ASN A 1 301 ? -26.538 117.909 5.926 1.00 60.05 301 ASN A N 1
ATOM 2124 C CA . ASN A 1 301 ? -25.984 116.592 5.612 1.00 60.64 301 ASN A CA 1
ATOM 2125 C C . ASN A 1 301 ? -27.026 115.466 5.732 1.00 70.07 301 ASN A C 1
ATOM 2126 O O . ASN A 1 301 ? -28.139 115.683 6.224 1.00 75.84 301 ASN A O 1
ATOM 2131 N N . GLU A 1 302 ? -26.647 114.266 5.276 1.00 75.24 302 GLU A N 1
ATOM 2132 C CA . GLU A 1 302 ? -27.545 113.101 5.279 1.00 67.81 302 GLU A CA 1
ATOM 2133 C C . GLU A 1 302 ? -28.059 112.718 6.658 1.00 61.57 302 GLU A C 1
ATOM 2134 O O . GLU A 1 302 ? -29.264 112.539 6.851 1.00 52.62 302 GLU A O 1
ATOM 2140 N N . LYS A 1 303 ? -27.154 112.589 7.616 1.00 56.35 303 LYS A N 1
ATOM 2141 C CA . LYS A 1 303 ? -27.572 112.264 8.965 1.00 52.30 303 LYS A CA 1
ATOM 2142 C C . LYS A 1 303 ? -28.681 113.215 9.452 1.00 50.47 303 LYS A C 1
ATOM 2143 O O . LYS A 1 303 ? -29.663 112.782 10.049 1.00 57.07 303 LYS A O 1
ATOM 2149 N N . GLU A 1 304 ? -28.522 114.508 9.195 1.00 38.70 304 GLU A N 1
ATOM 2150 C CA . GLU A 1 304 ? -29.520 115.493 9.595 1.00 48.41 304 GLU A CA 1
ATOM 2151 C C . GLU A 1 304 ? -30.833 115.235 8.880 1.00 58.97 304 GLU A C 1
ATOM 2152 O O . GLU A 1 304 ? -31.895 115.392 9.466 1.00 74.87 304 GLU A O 1
ATOM 2158 N N . ARG A 1 305 ? -30.754 114.823 7.614 1.00 58.53 305 ARG A N 1
ATOM 2159 C CA . ARG A 1 305 ? -31.945 114.528 6.810 1.00 57.71 305 ARG A CA 1
ATOM 2160 C C . ARG A 1 305 ? -32.600 113.280 7.370 1.00 52.15 305 ARG A C 1
ATOM 2161 O O . ARG A 1 305 ? -33.790 113.273 7.662 1.00 59.83 305 ARG A O 1
ATOM 2163 N N . GLN A 1 306 ? -31.794 112.233 7.529 1.00 41.32 306 GLN A N 1
ATOM 2164 C CA . GLN A 1 306 ? -32.231 110.950 8.069 1.00 47.29 306 GLN A CA 1
ATOM 2165 C C . GLN A 1 306 ? -32.862 111.144 9.467 1.00 52.28 306 GLN A C 1
ATOM 2166 O O . GLN A 1 306 ? -33.918 110.587 9.775 1.00 51.72 306 GLN A O 1
ATOM 2172 N N . ALA A 1 307 ? -32.238 111.975 10.292 1.00 49.18 307 ALA A N 1
ATOM 2173 C CA . ALA A 1 307 ? -32.724 112.245 11.635 1.00 38.65 307 ALA A CA 1
ATOM 2174 C C . ALA A 1 307 ? -34.050 112.996 11.657 1.00 31.92 307 ALA A C 1
ATOM 2175 O O . ALA A 1 307 ? -34.936 112.672 12.430 1.00 40.79 307 ALA A O 1
ATOM 2177 N N . ALA A 1 308 ? -34.178 114.002 10.799 1.00 39.73 308 ALA A N 1
ATOM 2178 C CA . ALA A 1 308 ? -35.401 114.793 10.721 1.00 38.00 308 ALA A CA 1
ATOM 2179 C C . ALA A 1 308 ? -36.563 113.862 10.427 1.00 47.94 308 ALA A C 1
ATOM 2180 O O . ALA A 1 308 ? -37.661 114.069 10.938 1.00 46.24 308 ALA A O 1
ATOM 2182 N N . LEU A 1 309 ? -36.323 112.854 9.593 1.00 53.77 309 LEU A N 1
ATOM 2183 C CA . LEU A 1 309 ? -37.350 111.874 9.283 1.00 57.43 309 LEU A CA 1
ATOM 2184 C C . LEU A 1 309 ? -37.722 111.143 10.576 1.00 57.27 309 LEU A C 1
ATOM 2185 O O . LEU A 1 309 ? -38.895 111.052 10.960 1.00 46.87 309 LEU A O 1
ATOM 2190 N N . GLN A 1 310 ? -36.712 110.623 11.257 1.00 50.77 310 GLN A N 1
ATOM 2191 C CA . GLN A 1 310 ? -36.957 109.928 12.500 1.00 50.71 310 GLN A CA 1
ATOM 2192 C C . GLN A 1 310 ? -37.694 110.709 13.581 1.00 54.05 310 GLN A C 1
ATOM 2193 O O . GLN A 1 310 ? -38.479 110.120 14.309 1.00 41.84 310 GLN A O 1
ATOM 2199 N N . VAL A 1 311 ? -37.448 112.012 13.720 1.00 46.02 311 VAL A N 1
ATOM 2200 C CA . VAL A 1 311 ? -38.184 112.773 14.734 1.00 45.28 311 VAL A CA 1
ATOM 2201 C C . VAL A 1 311 ? -39.616 113.067 14.267 1.00 50.26 311 VAL A C 1
ATOM 2202 O O . VAL A 1 311 ? -40.513 113.269 15.093 1.00 59.32 311 VAL A O 1
ATOM 2206 N N . ALA A 1 312 ? -39.832 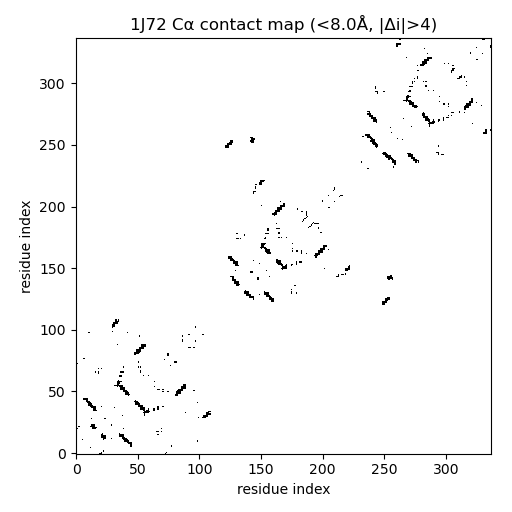113.099 12.957 1.00 50.87 312 ALA A N 1
ATOM 2207 C CA . ALA A 1 312 ? -41.178 113.338 12.451 1.00 45.48 312 ALA A CA 1
ATOM 2208 C C . ALA A 1 312 ? -42.017 112.116 12.835 1.00 46.47 312 ALA A C 1
ATOM 2209 O O . ALA A 1 312 ? -43.230 112.236 13.085 1.00 40.18 312 ALA A O 1
ATOM 2211 N N . GLU A 1 313 ? -41.350 110.958 12.903 1.00 36.73 313 GLU A N 1
ATOM 2212 C CA . GLU A 1 313 ? -41.973 109.697 13.293 1.00 44.95 313 GLU A CA 1
ATOM 2213 C C . GLU A 1 313 ? -42.156 109.673 14.806 1.00 47.70 313 GLU A C 1
ATOM 2214 O O . GLU A 1 313 ? -43.181 109.221 15.302 1.00 48.11 313 GLU A O 1
ATOM 2220 N N . GLY A 1 314 ? -41.136 110.141 15.525 1.00 53.36 314 GLY A N 1
ATOM 2221 C CA . GLY A 1 314 ? -41.191 110.198 16.972 1.00 49.47 314 GLY A CA 1
ATOM 2222 C C . GLY A 1 314 ? -42.309 111.114 17.421 1.00 47.82 314 GLY A C 1
ATOM 2223 O O . GLY A 1 314 ? -42.814 110.941 18.511 1.00 55.01 314 GLY A O 1
ATOM 2224 N N . PHE A 1 315 ? -42.672 112.081 16.569 1.00 36.55 315 PHE A N 1
ATOM 2225 C CA . PHE A 1 315 ? -43.756 113.062 16.824 1.00 41.97 315 PHE A CA 1
ATOM 2226 C C . PHE A 1 315 ? -45.116 112.388 16.673 1.00 50.65 315 PHE A C 1
ATOM 2227 O O . PHE A 1 315 ? -46.023 112.599 17.456 1.00 63.91 315 PHE A O 1
ATOM 2235 N N . ILE A 1 316 ? -45.253 111.603 15.615 1.00 57.95 316 ILE A N 1
ATOM 2236 C CA . ILE A 1 316 ? -46.474 110.856 15.367 1.00 59.74 316 ILE A CA 1
ATOM 2237 C C . ILE A 1 316 ? -46.733 109.909 16.555 1.00 59.70 316 ILE A C 1
ATOM 2238 O O . ILE A 1 316 ? -47.877 109.816 17.019 1.00 47.93 316 ILE A O 1
ATOM 2243 N N . SER A 1 317 ? -45.691 109.208 17.037 1.00 53.96 317 SER A N 1
ATOM 2244 C CA . SER A 1 317 ? -45.822 108.308 18.201 1.00 47.44 317 SER A CA 1
ATOM 2245 C C . SER A 1 317 ? -46.218 109.155 19.394 1.00 51.48 317 SER A C 1
ATOM 2246 O O . SER A 1 317 ? -47.382 109.258 19.740 1.00 50.56 317 SER A O 1
ATOM 2249 N N . ARG A 1 318 ? -45.209 109.757 20.010 1.00 47.50 318 ARG A N 1
ATOM 2250 C CA . ARG A 1 318 ? -45.352 110.650 21.152 1.00 49.06 318 ARG A CA 1
ATOM 2251 C C . ARG A 1 318 ? -46.708 111.351 21.231 1.00 47.33 318 ARG A C 1
ATOM 2252 O O . ARG A 1 318 ? -47.368 111.272 22.272 1.00 54.73 318 ARG A O 1
ATOM 2260 N N . MET A 1 319 ? -47.133 112.035 20.156 1.00 33.90 319 MET A N 1
ATOM 2261 C CA . MET A 1 319 ? -48.431 112.784 20.181 1.00 36.95 319 MET A CA 1
ATOM 2262 C C . MET A 1 319 ? -49.709 112.069 19.713 1.00 46.28 319 MET A C 1
ATOM 2263 O O . MET A 1 319 ? -50.780 112.677 19.746 1.00 42.72 319 MET A O 1
ATOM 2268 N N . GLN A 1 320 ? -49.584 110.816 19.252 1.00 51.10 320 GLN A N 1
ATOM 2269 C CA . GLN A 1 320 ? -50.706 109.989 18.786 1.00 64.67 320 GLN A CA 1
ATOM 2270 C C . GLN A 1 320 ? -51.498 110.586 17.617 1.00 71.01 320 GLN A C 1
ATOM 2271 O O . GLN A 1 320 ? -52.713 110.761 17.711 1.00 74.01 320 GLN A O 1
ATOM 2277 N N . TYR A 1 321 ? -50.802 110.904 16.529 1.00 81.09 321 TYR A N 1
ATOM 2278 C CA . TYR A 1 321 ? -51.440 111.444 15.314 1.00 79.76 321 TYR A CA 1
ATOM 2279 C C . TYR A 1 321 ? -51.870 110.219 14.483 1.00 82.85 321 TYR A C 1
ATOM 2280 O O . TYR A 1 321 ? -51.266 109.135 14.640 1.00 78.19 321 TYR A O 1
ATOM 2289 N N . ALA A 1 322 ? -52.890 110.363 13.626 1.00 83.84 322 ALA A N 1
ATOM 2290 C CA . ALA A 1 322 ? -53.320 109.236 12.787 1.00 87.46 322 ALA A CA 1
ATOM 2291 C C . ALA A 1 322 ? -52.021 108.728 12.150 1.00 89.10 322 ALA A C 1
ATOM 2292 O O . ALA A 1 322 ? -51.374 109.479 11.416 1.00 93.95 322 ALA A O 1
ATOM 2294 N N . PRO A 1 323 ? -51.611 107.463 12.416 1.00 91.14 323 PRO A N 1
ATOM 2295 C CA . PRO A 1 323 ? -50.359 106.907 11.852 1.00 95.99 323 PRO A CA 1
ATOM 2296 C C . PRO A 1 323 ? -50.185 107.061 10.329 1.00 102.75 323 PRO A C 1
ATOM 2297 O O . PRO A 1 323 ? -49.123 106.743 9.765 1.00 97.62 323 PRO A O 1
ATOM 2301 N N . ASN A 1 324 ? -51.242 107.550 9.676 1.00 104.67 324 ASN A N 1
ATOM 2302 C CA . ASN A 1 324 ? -51.242 107.775 8.245 1.00 96.61 324 ASN A CA 1
ATOM 2303 C C . ASN A 1 324 ? -51.284 109.264 7.969 1.00 95.63 324 ASN A C 1
ATOM 2304 O O . ASN A 1 324 ? -52.087 109.743 7.167 1.00 99.15 324 ASN A O 1
ATOM 2309 N N . THR A 1 325 ? -50.412 109.972 8.692 1.00 92.23 325 THR A N 1
ATOM 2310 C CA . THR A 1 325 ? -50.229 111.426 8.582 1.00 88.05 325 THR A CA 1
ATOM 2311 C C . THR A 1 325 ? -49.126 111.558 7.544 1.00 86.47 325 THR A C 1
ATOM 2312 O O . THR A 1 325 ? -48.143 110.799 7.551 1.00 76.00 325 THR A O 1
ATOM 2316 N N . GLN A 1 326 ? -49.270 112.506 6.638 1.00 83.83 326 GLN A N 1
ATOM 2317 C CA . GLN A 1 326 ? -48.257 112.628 5.629 1.00 81.90 326 GLN A CA 1
ATOM 2318 C C . GLN A 1 326 ? -47.036 113.443 6.041 1.00 75.20 326 GLN A C 1
ATOM 2319 O O . GLN A 1 326 ? -47.157 114.588 6.526 1.00 68.65 326 GLN A O 1
ATOM 2325 N N . VAL A 1 327 ? -45.880 112.783 5.844 1.00 64.98 327 VAL A N 1
ATOM 2326 C CA . VAL A 1 327 ? -44.522 113.308 6.096 1.00 64.09 327 VAL A CA 1
ATOM 2327 C C . VAL A 1 327 ? -43.921 113.729 4.741 1.00 67.54 327 VAL A C 1
ATOM 2328 O O . VAL A 1 327 ? -43.312 112.922 4.023 1.00 80.25 327 VAL A O 1
ATOM 2332 N N . GLU A 1 328 ? -44.101 115.007 4.430 1.00 64.92 328 GLU A N 1
ATOM 2333 C CA . GLU A 1 328 ? -43.665 115.625 3.186 1.00 67.14 328 GLU A CA 1
ATOM 2334 C C . GLU A 1 328 ? -42.316 116.288 3.348 1.00 65.03 328 GLU A C 1
ATOM 2335 O O . GLU A 1 328 ? -42.189 117.192 4.171 1.00 78.50 328 GLU A O 1
ATOM 2341 N N . ILE A 1 329 ? -41.323 115.830 2.576 1.00 51.53 329 ILE A N 1
ATOM 2342 C CA . ILE A 1 329 ? -39.965 116.426 2.585 1.00 42.88 329 ILE A CA 1
ATOM 2343 C C . ILE A 1 329 ? -39.934 117.559 1.557 1.00 45.24 329 ILE A C 1
ATOM 2344 O O . ILE A 1 329 ? -40.511 117.460 0.494 1.00 54.61 329 ILE A O 1
ATOM 2349 N N . LEU A 1 330 ? -39.257 118.644 1.882 1.00 47.14 330 LEU A N 1
ATOM 2350 C CA . LEU A 1 330 ? -39.173 119.775 0.989 1.00 48.91 330 LEU A CA 1
ATOM 2351 C C . LEU A 1 330 ? -37.767 120.294 0.989 1.00 55.01 330 LEU A C 1
ATOM 2352 O O . LEU A 1 330 ? -37.242 120.647 2.030 1.00 66.90 330 LEU A O 1
ATOM 2357 N N . PRO A 1 331 ? -37.110 120.284 -0.166 1.00 66.58 331 PRO A N 1
ATOM 2358 C CA . PRO A 1 331 ? -35.746 120.812 -0.192 1.00 60.48 331 PRO A CA 1
ATOM 2359 C C . PRO A 1 331 ? -35.919 122.328 -0.148 1.00 53.76 331 PRO A C 1
ATOM 2360 O O . PRO A 1 331 ? -37.029 122.860 -0.356 1.00 42.55 331 PRO A O 1
ATOM 2364 N N . GLN A 1 332 ? -34.815 123.011 0.140 1.00 49.74 332 GLN A N 1
ATOM 2365 C CA . GLN A 1 332 ? -34.810 124.458 0.230 1.00 50.58 332 GLN A CA 1
ATOM 2366 C C . GLN A 1 332 ? -35.054 125.117 -1.139 1.00 56.57 332 GLN A C 1
ATOM 2367 O O . GLN A 1 332 ? -34.505 124.701 -2.169 1.00 51.86 332 GLN A O 1
ATOM 2373 N N . GLY A 1 333 ? -35.886 126.150 -1.151 1.00 57.25 333 GLY A N 1
ATOM 2374 C CA . GLY A 1 333 ? -36.158 126.840 -2.402 1.00 62.51 333 GLY A CA 1
ATOM 2375 C C . GLY A 1 333 ? -37.308 126.192 -3.146 1.00 69.85 333 GLY A C 1
ATOM 2376 O O . GLY A 1 333 ? -38.090 126.868 -3.835 1.00 76.32 333 GLY A O 1
ATOM 2377 N N . ARG A 1 334 ? -37.403 124.871 -2.992 1.00 68.36 334 ARG A N 1
ATOM 2378 C CA . ARG A 1 334 ? -38.447 124.072 -3.626 1.00 64.40 334 ARG A CA 1
ATOM 2379 C C . ARG A 1 334 ? -39.580 123.815 -2.614 1.00 57.85 334 ARG A C 1
ATOM 2380 O O . ARG A 1 334 ? -40.197 122.745 -2.609 1.00 42.37 334 ARG A O 1
ATOM 2388 N N . GLU A 1 335 ? -39.857 124.816 -1.775 1.00 52.71 335 GLU A N 1
ATOM 2389 C CA . GLU A 1 335 ? -40.890 124.694 -0.734 1.00 60.34 335 GLU A CA 1
ATOM 2390 C C . GLU A 1 335 ? -42.315 124.781 -1.285 1.00 55.64 335 GLU A C 1
ATOM 2391 O O . GLU A 1 335 ? -42.619 125.598 -2.157 1.00 58.48 335 GLU A O 1
ATOM 2397 N N . SER A 1 336 ? -43.188 123.931 -0.762 1.00 53.84 336 SER A N 1
ATOM 2398 C CA . SER A 1 336 ? -44.564 123.917 -1.201 1.00 53.32 336 SER A CA 1
ATOM 2399 C C . SER A 1 336 ? -45.197 125.185 -0.697 1.00 55.48 336 SER A C 1
ATOM 2400 O O . SER A 1 336 ? -44.739 125.763 0.298 1.00 66.71 336 SER A O 1
ATOM 2403 N N . PRO A 1 337 ? -46.254 125.655 -1.373 1.00 63.35 337 PRO A N 1
ATOM 2404 C CA . PRO A 1 337 ? -46.976 126.885 -0.984 1.00 70.02 337 PRO A CA 1
ATOM 2405 C C . PRO A 1 337 ? -47.630 126.784 0.401 1.00 76.29 337 PRO A C 1
ATOM 2406 O O . PRO A 1 337 ? -47.549 127.726 1.199 1.00 79.12 337 PRO A O 1
ATOM 2410 N N . ILE A 1 338 ? -48.282 125.646 0.672 1.00 76.29 338 ILE A N 1
ATOM 2411 C CA . ILE A 1 338 ? -48.929 125.396 1.969 1.00 79.09 338 ILE A CA 1
ATOM 2412 C C . ILE A 1 338 ? -47.896 125.524 3.103 1.00 76.39 338 ILE A C 1
ATOM 2413 O O . ILE A 1 338 ? -48.120 126.204 4.102 1.00 75.21 338 ILE A O 1
ATOM 2418 N N . PHE A 1 339 ? -46.762 124.863 2.896 1.00 71.52 339 PHE A N 1
ATOM 2419 C CA . PHE A 1 339 ? -45.661 124.854 3.825 1.00 62.53 339 PHE A CA 1
ATOM 2420 C C . PHE A 1 339 ? -45.318 126.233 4.299 1.00 62.77 339 PHE A C 1
ATOM 2421 O O . PHE A 1 339 ? -44.865 126.407 5.415 1.00 82.93 339 PHE A O 1
ATOM 2429 N N . LYS A 1 340 ? -45.501 127.212 3.440 1.00 58.92 340 LYS A N 1
ATOM 2430 C CA . LYS A 1 340 ? -45.209 128.564 3.829 1.00 62.58 340 LYS A CA 1
ATOM 2431 C C . LYS A 1 340 ? -46.273 129.091 4.826 1.00 68.68 340 LYS A C 1
ATOM 2432 O O . LYS A 1 340 ? -47.173 129.876 4.515 1.00 57.80 340 LYS A O 1
ATOM 2438 N N . GLN A 1 341 ? -46.115 128.577 6.049 1.00 80.52 341 GLN A N 1
ATOM 2439 C CA . GLN A 1 341 ? -46.910 128.877 7.247 1.00 69.85 341 GLN A CA 1
ATOM 2440 C C . GLN A 1 341 ? -46.065 129.863 8.015 1.00 63.08 341 GLN A C 1
ATOM 2441 O O . GLN A 1 341 ? -46.112 129.908 9.228 1.00 64.89 341 GLN A O 1
ATOM 2447 N N . PHE A 1 342 ? -45.254 130.615 7.286 1.00 59.06 342 PHE A N 1
ATOM 2448 C CA . PHE A 1 342 ? -44.361 131.592 7.892 1.00 43.86 342 PHE A CA 1
ATOM 2449 C C . PHE A 1 342 ? -44.872 132.966 7.661 1.00 59.86 342 PHE A C 1
ATOM 2450 O O . PHE A 1 342 ? -45.709 133.143 6.772 1.00 72.46 342 PHE A O 1
ATOM 2458 N N . PHE A 1 343 ? -44.348 133.909 8.464 1.00 70.06 343 PHE A N 1
ATOM 2459 C CA . PHE A 1 343 ? -44.733 135.319 8.437 1.00 79.68 343 PHE A CA 1
ATOM 2460 C C . PHE A 1 343 ? -44.994 135.637 7.015 1.00 88.31 343 PHE A C 1
ATOM 2461 O O . PHE A 1 343 ? -45.092 134.758 6.187 1.00 89.20 343 PHE A O 1
ATOM 2469 N N . LYS A 1 344 ? -45.071 136.887 6.667 1.00 101.68 344 LYS A N 1
ATOM 2470 C CA . LYS A 1 344 ? -45.447 137.139 5.307 1.00 101.09 344 LYS A CA 1
ATOM 2471 C C . LYS A 1 344 ? -44.710 136.514 4.234 1.00 104.62 344 LYS A C 1
ATOM 2472 O O . LYS A 1 344 ? -44.999 135.436 3.702 1.00 113.65 344 LYS A O 1
ATOM 2478 N N . ASP A 1 345 ? -43.826 137.421 3.852 1.00 103.46 345 ASP A N 1
ATOM 2479 C CA . ASP A 1 345 ? -42.966 137.299 2.758 1.00 104.71 345 ASP A CA 1
ATOM 2480 C C . ASP A 1 345 ? -42.599 135.907 2.479 1.00 102.40 345 ASP A C 1
ATOM 2481 O O . ASP A 1 345 ? -41.743 135.691 1.611 1.00 111.76 345 ASP A O 1
ATOM 2483 N N . TRP A 1 346 ? -43.147 134.918 3.173 1.00 95.25 346 TRP A N 1
ATOM 2484 C CA . TRP A 1 346 ? -42.719 133.738 2.574 1.00 87.56 346 TRP A CA 1
ATOM 2485 C C . TRP A 1 346 ? -43.461 133.684 1.269 1.00 93.18 346 TRP A C 1
ATOM 2486 O O . TRP A 1 346 ? -44.661 133.369 1.222 1.00 91.68 346 TRP A O 1
ATOM 2497 N N . LYS A 1 347 ? -42.710 134.089 0.224 1.00 101.21 347 LYS A N 1
ATOM 2498 C CA . LYS A 1 347 ? -43.191 134.141 -1.137 1.00 90.49 347 LYS A CA 1
ATOM 2499 C C . LYS A 1 347 ? -43.852 135.527 -1.301 1.00 91.26 347 LYS A C 1
ATOM 2500 O O . LYS A 1 347 ? -45.002 135.603 -1.765 1.00 85.85 347 LYS A O 1
#

Organism: Homo sapiens (NCBI:txid9606)

GO terms:
  GO:0042470 melanosome (C, EXP)
  GO:0005634 nucleus (C, EXP)
  GO:0005737 cytoplasm (C, EXP)
  GO:0008290 F-actin capping protein complex (C, TAS)
  GO:0051016 barbed-end actin filament capping (P, TAS)
  GO:0005515 protein binding (F, IPI)
  GO:0005737 cytoplasm (C, IDA)
  GO:0045296 cadherin binding (F, HDA)
  GO:0005654 nucleoplasm (C, IDA)
  GO:0072686 mitotic spindle (C, IDA)
  GO:0090543 Flemming body (C, IDA)
  GO:0005634 nucleus (C, IDA)
  GO:0005730 nucleolus (C, IDA)
  GO:0005814 centriole (C, IDA)
  GO:0044877 protein-containing complex binding (F, IDA)
  GO:0070062 extracellular exosome (C, HDA)
  GO:0019904 protein domain specific binding (F, IPI)

Sequence (337 aa):
PFPGSVQDPGLHVWRVEKLKPVPVAQENQGVFFSGDSYLVLHNGPEEVSHLHLWIGQQSSRDEQGACAVLAVQLDDYLGGRPVQHREVQGNESDLFMSYFPRGLKYQEGGVESGFKHVVPNEVVVQRLYQVKGKKNIRATERALNWDSFNTGDCFILDLGQNIFAWCGGKSNILERNKARDLALAIRDSERQGKAQVEIVTDGEEPAEMIQVLGPKPALKEGNPEEDLTADKANAQAAALYKVSDATGQMNLTKVADSSPFALELLISDDCFVLDNGLCGKIYIWKGRKANEKERQAALQVAEGFISRMQYAPNTQVEILPQGRESPIFKQFFKDWK

CATH classification: 3.40.20.10 (+2 more: 3.40.20.10, 3.40.20.10)

Solvent-accessible surface area: 18693 Å² total; per-residue (Å²): 117,26,68,30,78,2,72,42,108,29,53,34,4,5,59,5,87,82,130,59,14,41,79,13,61,89,97,60,54,6,26,0,70,0,19,28,2,6,0,0,0,63,6,30,76,118,67,91,18,34,2,0,18,0,12,1,123,98,9,63,162,109,41,30,16,21,0,40,88,13,4,68,79,0,17,108,133,10,58,47,174,8,63,80,52,156,9,53,31,54,111,21,29,129,75,0,71,75,26,14,126,111,30,40,142,86,99,127,53,77,96,80,92,54,135,144,159,125,76,131,100,73,66,37,49,22,70,0,50,27,8,99,32,94,94,100,74,153,34,72,53,74,1,7,28,14,129,19,4,13,28,17,20,1,0,1,0,29,5,23,128,41,2,4,0,0,9,6,57,178,21,75,128,113,55,84,46,40,0,86,65,43,0,51,43,37,81,69,94,60,96,85,79,92,29,53,23,88,60,6,65,34,53,126,27,36,89,56,0,58,90,33,24,19,119,68,67,98,37,59,81,36,95,123,95,117,80,82,113,96,50,107,66,105,83,87,59,5,15,0,26,51,2,14,35,90,107,73,83,20,19,16,8,35,7,4,56,54,60,87,1,34,62,135,38,18,61,48,86,10,0,0,0,1,7,13,3,122,92,38,20,0,7,2,5,26,5,179,67,30,59,132,126,5,27,92,14,0,77,112,20,0,100,36,16,20,70,184,78,153,26,70,117,141,18,143,47,64,84,10,58,29,51,197,22,20,89,112,1,48,42,13,128,154,73,40,175

B-factor: mean 65.74, std 23.88, range [15.65, 113.65]